Protein AF-A0AAU5NQS7-F1 (afdb_monomer)

Sequence (182 aa):
MEAVREQFPDFGDTLLVVPLDVTDPDSIQAAPDAAVERFGRIDVLVNNAGTGLLAAVEESDDAAVRSVFETNVFGPFAVQRALVEPGFFRTDFLDPASLNSAIDVIDDYGPTAGVIRLAVPGLDHAQPGDPVKAAHAIVEIVTSPEPPLRLQLGTDTLQAFDAKLDAFRKEMDAWQGDCKVS

Secondary structure (DSSP, 8-state):
-HHHHHH-GGGGGG-------TT-HHHHHHHHHHHHHHHS--------------S-GGG--HHHHHHHHIIIIIHHHHHHHHH-----BSSGGGSTTTSPPPSS--GGGTTTHHHHHHHGGGTTTT-SB-HHHHHHHHHHHHT-SS--S----SHHHHHHHHHHHHHHHHHHHHHTTTT---

Nearest PDB structures (foldseek):
  4bmn-assembly1_A  TM=8.664E-01  e=4.673E-03  Ralstonia sp. DSMZ 6428
  4bmn-assembly1_B  TM=8.760E-01  e=7.091E-03  Ralstonia sp. DSMZ 6428
  4bmn-assembly1_D  TM=8.807E-01  e=7.526E-03  Ralstonia sp. DSMZ 6428
  5t5q-assembly1_A  TM=8.762E-01  e=8.479E-03  Brucella abortus 2308
  5t5q-assembly1_B  TM=8.742E-01  e=1.014E-02  Brucella abortus 2308

Foldseek 3Di:
DVVVCVVVVVCVLVDDDDDADLLDLVSLLVVQVVCCVSPVHDQDDDLPWFDDDDDDPVGDDPVNVVVRCSTPPVSVVSSVVSRDDADDEQDCCLPCVNDPDDPDDDVVCCVPVVVCVVCSVVCHNVPQFYVVVVVVLVVCQVPDPDHDSDDHGGPVSVVVVVVVVVVVVVVCVVCVVVPPPD

Radius of gyration: 21.68 Å; Cα contacts (8 Å, |Δi|>4): 125; chains: 1; bounding box: 65×48×54 Å

Solvent-accessible surface area (backbone atoms only — not comparable to full-atom values): 11216 Å² total; per-residue (Å²): 108,67,73,58,50,68,74,46,65,90,41,61,96,82,57,85,87,73,74,68,47,56,75,38,71,71,35,45,53,53,39,58,51,54,43,30,74,73,64,72,54,82,74,76,87,78,82,73,69,67,63,86,82,93,63,56,79,93,70,52,52,71,67,61,56,47,53,33,43,38,35,55,49,51,10,50,54,51,48,46,56,74,72,54,85,78,55,64,48,44,49,72,61,56,36,74,93,64,40,80,72,77,89,75,82,66,74,91,40,42,93,52,66,40,50,54,65,69,45,44,79,75,36,47,77,60,31,87,20,55,53,69,60,51,53,49,54,52,53,50,40,76,70,38,95,77,55,73,80,70,83,82,57,42,72,66,44,45,51,55,49,50,54,50,52,52,52,50,50,53,52,50,62,72,43,49,71,78,68,56,88,121

Structure (mmCIF, N/CA/C/O backbone):
data_AF-A0AAU5NQS7-F1
#
_entry.id   AF-A0AAU5NQS7-F1
#
loop_
_atom_site.group_PDB
_atom_site.id
_atom_site.type_symbol
_atom_site.label_atom_id
_atom_site.label_alt_id
_atom_site.label_comp_id
_atom_site.label_asym_id
_atom_site.label_entity_id
_atom_site.label_seq_id
_atom_site.pdbx_PDB_ins_code
_atom_site.Cartn_x
_atom_site.Cartn_y
_atom_site.Cartn_z
_atom_site.occupancy
_atom_site.B_iso_or_equiv
_atom_site.auth_seq_id
_atom_site.auth_comp_id
_atom_site.auth_asym_id
_atom_site.auth_atom_id
_atom_site.pdbx_PDB_model_num
ATOM 1 N N . MET A 1 1 ? 0.390 -22.581 5.700 1.00 60.59 1 MET A N 1
ATOM 2 C CA . MET A 1 1 ? -0.688 -21.770 6.318 1.00 60.59 1 MET A CA 1
ATOM 3 C C . MET A 1 1 ? -1.357 -22.488 7.470 1.00 60.59 1 MET A C 1
ATOM 5 O O . MET A 1 1 ? -1.521 -21.874 8.513 1.00 60.59 1 MET A O 1
ATOM 9 N N . GLU A 1 2 ? -1.687 -23.770 7.316 1.00 66.12 2 GLU A N 1
ATOM 10 C CA . GLU A 1 2 ? -2.259 -24.604 8.385 1.00 66.12 2 GLU A CA 1
ATOM 11 C C . GLU A 1 2 ? -1.352 -24.660 9.628 1.00 66.12 2 GLU A C 1
ATOM 13 O O . GLU A 1 2 ? -1.793 -24.315 10.716 1.00 66.12 2 GLU A O 1
ATOM 18 N N . ALA A 1 3 ? -0.042 -24.855 9.432 1.00 68.19 3 ALA A N 1
ATOM 19 C CA . ALA A 1 3 ? 0.958 -24.826 10.507 1.00 68.19 3 ALA A CA 1
ATOM 20 C C . ALA A 1 3 ? 1.023 -23.509 11.312 1.00 68.19 3 ALA A C 1
ATOM 22 O O . ALA A 1 3 ? 1.425 -23.522 12.469 1.00 68.19 3 ALA A O 1
ATOM 23 N N . VAL A 1 4 ? 0.648 -22.363 10.724 1.00 69.00 4 VAL A N 1
ATOM 24 C CA . VAL A 1 4 ? 0.601 -21.084 11.460 1.00 69.00 4 VAL A CA 1
ATOM 25 C C . VAL A 1 4 ? -0.659 -21.030 12.319 1.00 69.00 4 VAL A C 1
ATOM 27 O O . VAL A 1 4 ? -0.583 -20.664 13.484 1.00 69.00 4 VAL A O 1
ATOM 30 N N . ARG A 1 5 ? -1.810 -21.453 11.783 1.00 70.81 5 ARG A N 1
ATOM 31 C CA . ARG A 1 5 ? -3.063 -21.517 12.554 1.00 70.81 5 ARG A CA 1
ATOM 32 C C . ARG A 1 5 ? -2.954 -22.494 13.726 1.00 70.81 5 ARG A C 1
ATOM 34 O O . ARG A 1 5 ? -3.418 -22.182 14.815 1.00 70.81 5 ARG A O 1
ATOM 41 N N . GLU A 1 6 ? -2.281 -23.626 13.527 1.00 76.00 6 GLU A N 1
ATOM 42 C CA . GLU A 1 6 ? -2.035 -24.624 14.577 1.00 76.00 6 GLU A CA 1
ATOM 43 C C . GLU A 1 6 ? -1.160 -24.105 15.726 1.00 76.00 6 GLU A C 1
ATOM 45 O O . GLU A 1 6 ? -1.316 -24.557 16.858 1.00 76.00 6 GLU A O 1
ATOM 50 N N . GLN A 1 7 ? -0.262 -23.146 15.470 1.00 71.62 7 GLN A N 1
ATOM 51 C CA . GLN A 1 7 ? 0.566 -22.531 16.517 1.00 71.62 7 GLN A CA 1
ATOM 52 C C . GLN A 1 7 ? -0.170 -21.457 17.328 1.00 71.62 7 GLN A C 1
ATOM 54 O O . GLN A 1 7 ? 0.275 -21.111 18.421 1.00 71.62 7 GLN A O 1
ATOM 59 N N . PHE A 1 8 ? -1.301 -20.957 16.825 1.00 72.19 8 PHE A N 1
ATOM 60 C CA . PHE A 1 8 ? -2.096 -19.902 17.455 1.00 72.19 8 PHE A CA 1
ATOM 61 C C . PHE A 1 8 ? -3.581 -20.299 17.579 1.00 72.19 8 PHE A C 1
ATOM 63 O O . PHE A 1 8 ? -4.454 -19.568 17.105 1.00 72.19 8 PHE A O 1
ATOM 70 N N . PRO A 1 9 ? -3.899 -21.443 18.218 1.00 73.69 9 PRO A N 1
ATOM 71 C CA . PRO A 1 9 ? -5.257 -21.991 18.239 1.00 73.69 9 PRO A CA 1
ATOM 72 C C . PRO A 1 9 ? -6.258 -21.092 18.981 1.00 73.69 9 PRO A C 1
ATOM 74 O O . PRO A 1 9 ? -7.436 -21.060 18.631 1.00 73.69 9 PRO A O 1
ATOM 77 N N . ASP A 1 10 ? -5.789 -20.312 19.958 1.00 82.06 10 ASP A N 1
ATOM 78 C CA . ASP A 1 10 ? -6.634 -19.460 20.805 1.00 82.06 10 ASP A CA 1
ATOM 79 C C . ASP A 1 10 ? -7.068 -18.150 20.122 1.00 82.06 10 ASP A C 1
ATOM 81 O O . ASP A 1 10 ? -7.900 -17.416 20.654 1.00 82.06 10 ASP A O 1
ATOM 85 N N . PHE A 1 11 ? -6.526 -17.846 18.937 1.00 70.75 11 PHE A N 1
ATOM 86 C CA . PHE A 1 11 ? -6.804 -16.602 18.215 1.00 70.75 11 PHE A CA 1
ATOM 87 C C . PHE A 1 11 ? -7.947 -16.718 17.198 1.00 70.75 11 PHE A C 1
ATOM 89 O O . PHE A 1 11 ? -8.260 -15.728 16.554 1.00 70.75 11 PHE A O 1
ATOM 96 N N . GLY A 1 12 ? -8.587 -17.889 17.064 1.00 79.75 12 GLY A N 1
ATOM 97 C CA . GLY A 1 12 ? -9.816 -18.132 16.289 1.00 79.75 12 GLY A CA 1
ATOM 98 C C . GLY A 1 12 ? -10.148 -17.097 15.202 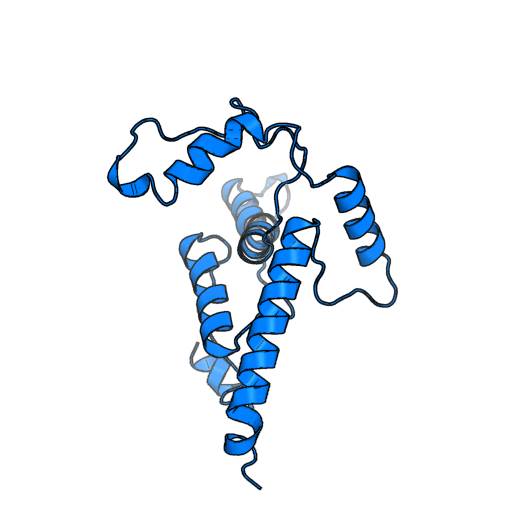1.00 79.75 12 GLY A C 1
ATOM 99 O O . GLY A 1 12 ? -9.490 -17.021 14.168 1.00 79.75 12 GLY A O 1
ATOM 100 N N . ASP A 1 13 ? -11.172 -16.287 15.469 1.00 83.75 13 ASP A N 1
ATOM 101 C CA . ASP A 1 13 ? -11.699 -15.258 14.568 1.00 83.75 13 ASP A CA 1
ATOM 102 C C . ASP A 1 13 ? -10.906 -13.936 14.549 1.00 83.75 13 ASP A C 1
ATOM 104 O O . ASP A 1 13 ? -11.212 -13.043 13.759 1.00 83.75 13 ASP A O 1
ATOM 108 N N . THR A 1 14 ? -9.895 -13.786 15.403 1.00 82.75 14 THR A N 1
ATOM 109 C CA . THR A 1 14 ? -8.998 -12.619 15.448 1.00 82.75 14 THR A CA 1
ATOM 110 C C . THR A 1 14 ? -7.697 -12.839 14.671 1.00 82.75 14 THR A C 1
ATOM 112 O O . THR A 1 14 ? -6.881 -11.923 14.580 1.00 82.75 14 THR A O 1
ATOM 115 N N . LEU A 1 15 ? -7.515 -14.017 14.057 1.00 83.69 15 LEU A N 1
ATOM 116 C CA . LEU A 1 15 ? -6.365 -14.364 13.224 1.00 83.69 15 LEU A CA 1
ATOM 117 C C . LEU A 1 15 ? -6.790 -14.739 11.800 1.00 83.69 15 LEU A C 1
ATOM 119 O O . LEU A 1 15 ? -7.472 -15.736 11.562 1.00 83.69 15 LEU A O 1
ATOM 123 N N . LEU A 1 16 ? -6.288 -13.981 10.827 1.00 89.75 16 LEU A N 1
ATOM 124 C CA . LEU A 1 16 ? -6.372 -14.314 9.410 1.00 89.75 16 LEU A CA 1
ATOM 125 C C . LEU A 1 16 ? -4.972 -14.646 8.898 1.00 89.75 16 LEU A C 1
ATOM 127 O O . LEU A 1 16 ? -4.046 -13.853 9.036 1.00 89.75 16 LEU A O 1
ATOM 131 N N . VAL A 1 17 ? -4.831 -15.818 8.281 1.00 90.38 17 VAL A N 1
ATOM 132 C CA . VAL A 1 17 ? -3.597 -16.233 7.604 1.00 90.38 17 VAL A CA 1
ATOM 133 C C . VAL A 1 17 ? -3.880 -16.290 6.111 1.00 90.38 17 VAL A C 1
ATOM 135 O O . VAL A 1 17 ? -4.731 -17.081 5.693 1.00 90.38 17 VAL A O 1
ATOM 138 N N . VAL A 1 18 ? -3.162 -15.471 5.343 1.00 91.69 18 VAL A N 1
ATOM 139 C CA . VAL A 1 18 ? -3.258 -15.342 3.881 1.00 91.69 18 VAL A CA 1
ATOM 140 C C . VAL A 1 18 ? -1.869 -15.441 3.241 1.00 91.69 18 VAL A C 1
ATOM 142 O O . VAL A 1 18 ? -0.874 -15.150 3.911 1.00 91.69 18 VAL A O 1
ATOM 145 N N . PRO A 1 19 ? -1.767 -15.880 1.974 1.00 91.56 19 PRO A N 1
ATOM 146 C CA . PRO A 1 19 ? -0.519 -15.788 1.224 1.00 91.56 19 PRO A CA 1
ATOM 147 C C . PRO A 1 19 ? -0.200 -14.329 0.933 1.00 91.56 19 PRO A C 1
ATOM 149 O O . PRO A 1 19 ? -1.083 -13.571 0.542 1.00 91.56 19 PRO A O 1
ATOM 152 N N . LEU A 1 20 ? 1.068 -13.966 1.092 1.00 90.94 20 LEU A N 1
ATOM 153 C CA . LEU A 1 20 ? 1.594 -12.689 0.642 1.00 90.94 20 LEU A CA 1
ATOM 154 C C . LEU A 1 20 ? 3.036 -12.887 0.173 1.00 90.94 20 LEU A C 1
ATOM 156 O O . LEU A 1 20 ? 3.934 -13.066 0.996 1.00 90.94 20 LEU A O 1
ATOM 160 N N . ASP A 1 21 ? 3.239 -12.860 -1.140 1.00 94.12 21 ASP A N 1
ATOM 161 C CA . ASP A 1 21 ? 4.548 -12.652 -1.750 1.00 94.12 21 ASP A CA 1
ATOM 162 C C . ASP A 1 21 ? 4.707 -11.157 -2.044 1.00 94.12 21 ASP A C 1
ATOM 164 O O . ASP A 1 21 ? 3.987 -10.584 -2.856 1.00 94.12 21 ASP A O 1
ATOM 168 N N . VAL A 1 22 ? 5.649 -10.510 -1.358 1.00 89.69 22 VAL A N 1
ATOM 169 C CA . VAL A 1 22 ? 5.893 -9.064 -1.492 1.00 89.69 22 VAL A CA 1
ATOM 170 C C . VAL A 1 22 ? 6.583 -8.685 -2.806 1.00 89.69 22 VAL A C 1
ATOM 172 O O . VAL A 1 22 ? 6.816 -7.504 -3.040 1.00 89.69 22 VAL A O 1
ATOM 175 N N . THR A 1 23 ? 6.915 -9.659 -3.654 1.00 90.81 23 THR A N 1
ATOM 176 C CA . THR A 1 23 ? 7.467 -9.447 -4.999 1.00 90.81 23 THR A CA 1
ATOM 177 C C . THR A 1 23 ? 6.429 -9.647 -6.108 1.00 90.81 23 THR A C 1
ATOM 179 O O . THR A 1 23 ? 6.698 -9.309 -7.260 1.00 90.81 23 THR A O 1
ATOM 182 N N . ASP A 1 24 ? 5.228 -10.131 -5.768 1.00 91.81 24 ASP A N 1
ATOM 183 C CA . ASP A 1 24 ? 4.131 -10.380 -6.704 1.00 91.81 24 ASP A CA 1
ATOM 184 C C . ASP A 1 24 ? 2.999 -9.346 -6.526 1.00 91.81 24 ASP A C 1
ATOM 186 O O . ASP A 1 24 ? 2.307 -9.357 -5.503 1.00 91.81 24 ASP A O 1
ATOM 190 N N . PRO A 1 25 ? 2.760 -8.458 -7.511 1.00 81.06 25 PRO A N 1
ATOM 191 C CA . PRO A 1 25 ? 1.706 -7.447 -7.442 1.00 81.06 25 PRO A CA 1
ATOM 192 C C . PRO A 1 25 ? 0.306 -8.002 -7.161 1.00 81.06 25 PRO A C 1
ATOM 194 O O . PRO A 1 25 ? -0.439 -7.379 -6.402 1.00 81.06 25 PRO A O 1
ATOM 197 N N . ASP A 1 26 ? -0.045 -9.161 -7.723 1.00 85.88 26 ASP A N 1
ATOM 198 C CA . ASP A 1 26 ? -1.375 -9.752 -7.536 1.00 85.88 26 ASP A CA 1
ATOM 199 C C . ASP A 1 26 ? -1.530 -10.255 -6.094 1.00 85.88 26 ASP A C 1
ATOM 201 O O . ASP A 1 26 ? -2.558 -10.038 -5.442 1.00 85.88 26 ASP A O 1
ATOM 205 N N . SER A 1 27 ? -0.464 -10.844 -5.543 1.00 88.00 27 SER A N 1
ATOM 206 C CA . SER A 1 27 ? -0.423 -11.250 -4.139 1.00 88.00 27 SER A CA 1
ATOM 207 C C . SER A 1 27 ? -0.483 -10.060 -3.175 1.00 88.00 27 SER A C 1
ATOM 209 O O . SER A 1 27 ? -1.077 -10.186 -2.101 1.00 88.00 27 SER A O 1
ATOM 211 N N . ILE A 1 28 ? 0.116 -8.921 -3.538 1.00 84.19 28 ILE A N 1
ATOM 212 C CA . ILE A 1 28 ? 0.145 -7.701 -2.717 1.00 84.19 28 ILE A CA 1
ATOM 213 C C . ILE A 1 28 ? -1.236 -7.060 -2.594 1.00 84.19 28 ILE A C 1
ATOM 215 O O . ILE A 1 28 ? -1.516 -6.476 -1.552 1.00 84.19 28 ILE A O 1
ATOM 219 N N . GLN A 1 29 ? -2.095 -7.172 -3.609 1.00 79.31 29 GLN A N 1
ATOM 220 C CA . GLN A 1 29 ? -3.467 -6.649 -3.548 1.00 79.31 29 GLN A CA 1
ATOM 221 C C . GLN A 1 29 ? -4.403 -7.577 -2.765 1.00 79.31 29 GLN A C 1
ATOM 223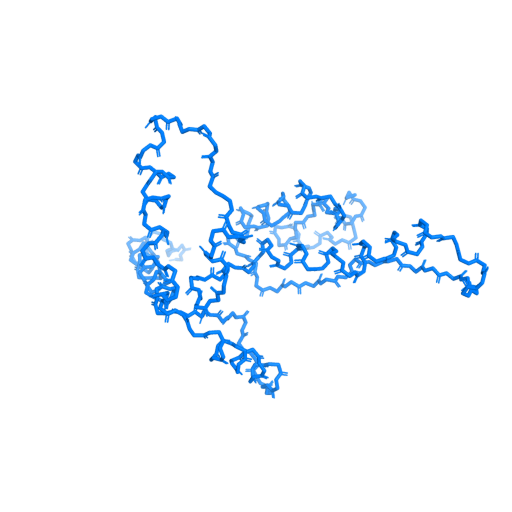 O O . GLN A 1 29 ? -5.175 -7.129 -1.921 1.00 79.31 29 GLN A O 1
ATOM 228 N N . ALA A 1 30 ? -4.280 -8.890 -2.972 1.00 87.12 30 ALA A N 1
ATOM 229 C CA . ALA A 1 30 ? -5.196 -9.859 -2.377 1.00 87.12 30 ALA A CA 1
ATOM 230 C C . ALA A 1 30 ? -5.143 -9.910 -0.834 1.00 87.12 30 ALA A C 1
ATOM 232 O O . ALA A 1 30 ? -6.159 -10.168 -0.184 1.00 87.12 30 ALA A O 1
ATOM 233 N N . ALA A 1 31 ? -3.971 -9.694 -0.225 1.00 86.88 31 ALA A N 1
ATOM 234 C CA . ALA A 1 31 ? -3.815 -9.803 1.228 1.00 86.88 31 ALA A CA 1
ATOM 235 C C . ALA A 1 31 ? -4.477 -8.644 2.012 1.00 86.88 31 ALA A C 1
ATOM 237 O O . ALA A 1 31 ? -5.205 -8.931 2.970 1.00 86.88 31 ALA A O 1
ATOM 238 N N . PRO A 1 32 ? -4.286 -7.363 1.634 1.00 83.25 32 PRO A N 1
ATOM 239 C CA . PRO A 1 32 ? -5.056 -6.246 2.167 1.00 83.25 32 PRO A CA 1
ATOM 240 C C . PRO A 1 32 ? -6.565 -6.418 2.028 1.00 83.25 32 PRO A C 1
ATOM 242 O O . PRO A 1 32 ? -7.273 -6.251 3.020 1.00 83.25 32 PRO A O 1
ATOM 245 N N . ASP A 1 33 ? -7.043 -6.807 0.844 1.00 85.25 33 ASP A N 1
ATOM 246 C CA . ASP A 1 33 ? -8.471 -6.989 0.577 1.00 85.25 33 ASP A CA 1
ATOM 247 C C . ASP A 1 33 ? -9.085 -8.019 1.523 1.00 85.25 33 ASP A C 1
ATOM 249 O O . ASP A 1 33 ? -10.081 -7.739 2.189 1.00 85.25 33 ASP A O 1
ATOM 253 N N . ALA A 1 34 ? -8.439 -9.177 1.677 1.00 89.31 34 ALA A N 1
ATOM 254 C CA . ALA A 1 34 ? -8.899 -10.218 2.591 1.00 89.31 34 ALA A CA 1
ATOM 255 C C . ALA A 1 34 ? -8.896 -9.756 4.061 1.00 89.31 34 ALA A C 1
ATOM 257 O O . ALA A 1 34 ? -9.796 -10.097 4.833 1.00 89.31 34 ALA A O 1
ATOM 258 N N . ALA A 1 35 ? -7.895 -8.972 4.473 1.00 86.31 35 ALA A N 1
ATOM 259 C CA . ALA A 1 35 ? -7.834 -8.424 5.825 1.00 86.31 35 ALA A CA 1
ATOM 260 C C . ALA A 1 35 ? -8.924 -7.366 6.066 1.00 86.31 35 ALA A C 1
ATOM 262 O O . ALA A 1 35 ? -9.540 -7.361 7.133 1.00 86.31 35 ALA A O 1
ATOM 263 N N . VAL A 1 36 ? -9.208 -6.508 5.084 1.00 86.06 36 VAL A N 1
ATOM 264 C CA . VAL A 1 36 ? -10.293 -5.520 5.150 1.00 86.06 36 VAL A CA 1
ATOM 265 C C . VAL A 1 36 ? -11.657 -6.204 5.120 1.00 86.06 36 VAL A C 1
ATOM 267 O O . VAL A 1 36 ? -12.514 -5.854 5.924 1.00 86.06 36 VAL A O 1
ATOM 270 N N . GLU A 1 37 ? -11.862 -7.217 4.282 1.00 88.31 37 GLU A N 1
ATOM 271 C CA . GLU A 1 37 ? -13.098 -8.005 4.264 1.00 88.31 37 GLU A CA 1
ATOM 272 C C . GLU A 1 37 ? -13.352 -8.663 5.628 1.00 88.31 37 GLU A C 1
ATOM 274 O O . GLU A 1 37 ? -14.472 -8.646 6.142 1.00 88.31 37 GLU A O 1
ATOM 279 N N . ARG A 1 38 ? -12.301 -9.199 6.262 1.00 88.19 38 ARG A N 1
ATOM 280 C CA . ARG A 1 38 ? -12.430 -9.939 7.523 1.00 88.19 38 ARG A CA 1
ATOM 281 C C . ARG A 1 38 ? -12.526 -9.061 8.768 1.00 88.19 38 ARG A C 1
ATOM 283 O O . ARG A 1 38 ? -13.228 -9.434 9.712 1.00 88.19 38 ARG A O 1
ATOM 290 N N . PHE A 1 39 ? -11.772 -7.967 8.814 1.00 83.19 39 PHE A N 1
ATOM 291 C CA . PHE A 1 39 ? -11.597 -7.130 10.009 1.00 83.19 39 PHE A CA 1
ATOM 292 C C . PHE A 1 39 ? -12.118 -5.700 9.834 1.00 83.19 39 PHE A C 1
ATOM 294 O O . PHE A 1 39 ? -12.083 -4.906 10.772 1.00 83.19 39 PHE A O 1
ATOM 301 N N . GLY A 1 40 ? -12.593 -5.347 8.640 1.00 82.12 40 GLY A N 1
ATOM 302 C CA . GLY A 1 40 ? -13.113 -4.029 8.279 1.00 82.12 40 GLY A CA 1
ATOM 303 C C . GLY A 1 40 ? -12.040 -2.976 7.991 1.00 82.12 40 GLY A C 1
ATOM 304 O O . GLY A 1 40 ? -12.322 -2.000 7.300 1.00 82.12 40 GLY A O 1
ATOM 305 N N . ARG A 1 41 ? -10.819 -3.132 8.522 1.00 76.62 41 ARG A N 1
ATOM 306 C CA . ARG A 1 41 ? -9.697 -2.192 8.345 1.00 76.62 41 ARG A CA 1
ATOM 307 C C . ARG A 1 41 ? -8.355 -2.810 8.737 1.00 76.62 41 ARG A C 1
ATOM 309 O O . ARG A 1 41 ? -8.306 -3.748 9.524 1.00 76.62 41 ARG A O 1
ATOM 316 N N . ILE A 1 42 ? -7.267 -2.200 8.264 1.00 76.75 42 ILE A N 1
ATOM 317 C CA . ILE A 1 42 ? -5.889 -2.504 8.682 1.00 76.75 42 ILE A CA 1
ATOM 318 C C . ILE A 1 42 ? -5.342 -1.311 9.455 1.00 76.75 42 ILE A C 1
ATOM 320 O O . ILE A 1 42 ? -5.236 -0.215 8.905 1.00 76.75 42 ILE A O 1
ATOM 324 N N . ASP A 1 43 ? -5.053 -1.506 10.739 1.00 71.56 43 ASP A N 1
ATOM 325 C CA . ASP A 1 43 ? -4.568 -0.459 11.645 1.00 71.56 43 ASP A CA 1
ATOM 326 C C . ASP A 1 43 ? -3.051 -0.312 11.651 1.00 71.56 43 ASP A C 1
ATOM 328 O O . ASP A 1 43 ? -2.544 0.803 11.696 1.00 71.56 43 ASP A O 1
ATOM 332 N N . VAL A 1 44 ? -2.333 -1.429 11.589 1.00 71.50 44 VAL A N 1
ATOM 333 C CA . VAL A 1 44 ? -0.873 -1.463 11.645 1.00 71.50 44 VAL A CA 1
ATOM 334 C C . VAL A 1 44 ? -0.372 -2.355 10.521 1.00 71.50 44 VAL A C 1
ATOM 336 O O . VAL A 1 44 ? -0.814 -3.495 10.387 1.00 71.50 44 VAL A O 1
ATOM 339 N N . LEU A 1 45 ? 0.576 -1.838 9.741 1.00 80.38 45 LEU A N 1
ATOM 340 C CA . LEU A 1 45 ? 1.352 -2.614 8.782 1.00 80.38 45 LEU A CA 1
ATOM 341 C C . LEU A 1 45 ? 2.729 -2.915 9.376 1.00 80.38 45 LEU A C 1
ATOM 343 O O . LEU A 1 45 ? 3.453 -2.000 9.766 1.00 80.38 45 LEU A O 1
ATOM 347 N N . VAL A 1 46 ? 3.115 -4.189 9.378 1.00 78.19 46 VAL A N 1
ATOM 348 C CA . VAL A 1 46 ? 4.471 -4.620 9.729 1.00 78.19 46 VAL A CA 1
ATOM 349 C C . VAL A 1 46 ? 5.125 -5.228 8.493 1.00 78.19 46 VAL A C 1
ATOM 351 O O . VAL A 1 46 ? 4.838 -6.364 8.120 1.00 78.19 46 VAL A O 1
ATOM 354 N N . ASN A 1 47 ? 6.034 -4.480 7.867 1.00 82.94 47 ASN A N 1
ATOM 355 C CA . ASN A 1 47 ? 6.858 -4.977 6.764 1.00 82.94 47 ASN A CA 1
ATOM 356 C C . ASN A 1 47 ? 7.970 -5.879 7.318 1.00 82.94 47 ASN A C 1
ATOM 358 O O . ASN A 1 47 ? 9.094 -5.436 7.537 1.00 82.94 47 ASN A O 1
ATOM 362 N N . ASN A 1 48 ? 7.624 -7.134 7.601 1.00 82.44 48 ASN A N 1
ATOM 363 C CA . ASN A 1 48 ? 8.544 -8.120 8.174 1.00 82.44 48 ASN A CA 1
ATOM 364 C C . ASN A 1 48 ? 9.209 -9.028 7.122 1.00 82.44 48 ASN A C 1
ATOM 366 O O . ASN A 1 48 ? 10.193 -9.695 7.430 1.00 82.44 48 ASN A O 1
ATOM 370 N N . ALA A 1 49 ? 8.667 -9.105 5.903 1.00 80.94 49 ALA A N 1
ATOM 371 C CA . ALA A 1 49 ? 9.239 -9.941 4.851 1.00 80.94 49 ALA A CA 1
ATOM 372 C C . ALA A 1 49 ? 10.658 -9.470 4.501 1.00 80.94 49 ALA A C 1
ATOM 374 O O . ALA A 1 49 ? 10.894 -8.279 4.303 1.00 80.94 49 ALA A O 1
ATOM 375 N N . GLY A 1 50 ? 11.595 -10.412 4.427 1.00 81.94 50 GLY A N 1
ATOM 376 C CA . GLY A 1 50 ? 12.976 -10.105 4.100 1.00 81.94 50 GLY A CA 1
ATOM 377 C C . GLY A 1 50 ? 13.804 -11.348 3.810 1.00 81.94 50 GLY A C 1
ATOM 378 O O . GLY A 1 50 ? 13.550 -12.430 4.338 1.00 81.94 50 GLY A O 1
ATOM 379 N N . THR A 1 51 ? 14.815 -11.176 2.969 1.00 82.31 51 THR A N 1
ATOM 380 C CA . THR A 1 51 ? 15.820 -12.185 2.630 1.00 82.31 51 THR A CA 1
ATOM 381 C C . THR A 1 51 ? 17.218 -11.614 2.835 1.00 82.31 51 THR A C 1
ATOM 383 O O . THR A 1 51 ? 17.439 -10.408 2.744 1.00 82.31 51 THR A O 1
ATOM 386 N N . GLY A 1 52 ? 18.181 -12.472 3.158 1.00 71.56 52 GLY A N 1
ATOM 387 C CA . GLY A 1 52 ? 19.584 -12.083 3.265 1.00 71.56 52 GLY A CA 1
ATOM 388 C C . GLY A 1 52 ? 20.390 -12.656 2.109 1.00 71.56 52 GLY A C 1
ATOM 389 O O . GLY A 1 52 ? 20.155 -13.790 1.697 1.00 71.56 52 GLY A O 1
ATOM 390 N N . LEU A 1 53 ? 21.381 -11.900 1.645 1.00 73.94 53 LEU A N 1
ATOM 391 C CA . LEU A 1 53 ? 22.474 -12.422 0.832 1.00 73.94 53 LEU A CA 1
ATOM 392 C C . LEU A 1 53 ? 23.747 -12.386 1.676 1.00 73.94 53 LEU A C 1
ATOM 394 O O . LEU A 1 53 ? 24.149 -11.327 2.153 1.00 73.94 53 LEU A O 1
ATOM 398 N N . LEU A 1 54 ? 24.365 -13.550 1.870 1.00 73.62 54 LEU A N 1
ATOM 399 C CA . LEU A 1 54 ? 25.649 -13.678 2.551 1.00 73.62 54 LEU A CA 1
ATOM 400 C C . LEU A 1 54 ? 26.717 -14.045 1.519 1.00 73.62 54 LEU A C 1
ATOM 402 O O . LEU A 1 54 ? 26.935 -15.220 1.238 1.00 73.62 54 LEU A O 1
ATOM 406 N N . ALA A 1 55 ? 27.352 -13.028 0.950 1.00 70.94 55 ALA 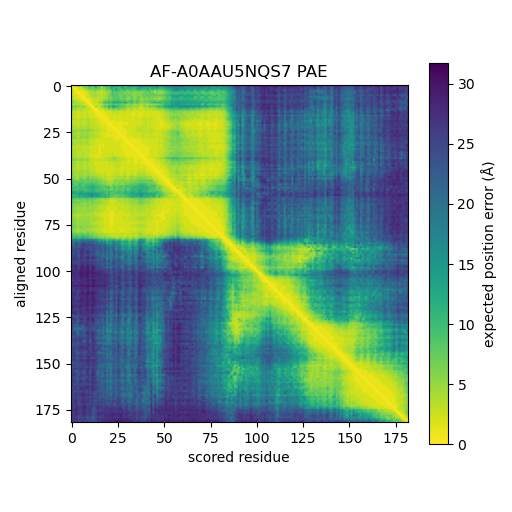A N 1
ATOM 407 C CA . ALA A 1 55 ? 28.446 -13.157 -0.005 1.00 70.94 55 ALA A CA 1
ATOM 408 C C . ALA A 1 55 ? 29.367 -11.934 0.109 1.00 70.94 55 ALA A C 1
ATOM 410 O O . ALA A 1 55 ? 28.933 -10.872 0.568 1.00 70.94 55 ALA A O 1
ATOM 411 N N . ALA A 1 56 ? 30.631 -12.065 -0.301 1.00 69.75 56 ALA A N 1
ATOM 412 C CA . ALA A 1 56 ? 31.451 -10.884 -0.552 1.00 69.75 56 ALA A CA 1
ATOM 413 C C . ALA A 1 56 ? 30.877 -10.098 -1.745 1.00 69.75 56 ALA A C 1
ATOM 415 O O . ALA A 1 56 ? 30.191 -10.660 -2.603 1.00 69.75 56 ALA A O 1
ATOM 416 N N . VAL A 1 57 ? 31.154 -8.794 -1.816 1.00 62.94 57 VAL A N 1
ATOM 417 C CA . VAL A 1 57 ? 30.635 -7.936 -2.897 1.00 62.94 57 VAL A CA 1
ATOM 418 C C . VAL A 1 57 ? 31.111 -8.439 -4.262 1.00 62.94 57 VAL A C 1
ATOM 420 O O . VAL A 1 57 ? 30.331 -8.488 -5.205 1.00 62.94 57 VAL A O 1
ATOM 423 N N . GLU A 1 58 ? 32.363 -8.880 -4.351 1.00 73.94 58 GLU A N 1
ATOM 424 C CA . GLU A 1 58 ? 32.994 -9.401 -5.566 1.00 73.94 58 GLU A CA 1
ATOM 425 C C . GLU A 1 58 ? 32.509 -10.806 -5.959 1.00 73.94 58 GLU A C 1
ATOM 427 O O . GLU A 1 58 ? 32.746 -11.251 -7.080 1.00 73.94 58 GLU A O 1
ATOM 432 N N . GLU A 1 59 ? 31.845 -11.506 -5.039 1.00 64.94 59 GLU A N 1
ATOM 433 C CA . GLU A 1 59 ? 31.346 -12.878 -5.205 1.00 64.94 59 GLU A CA 1
ATOM 434 C C . GLU A 1 59 ? 29.822 -12.923 -5.380 1.00 64.94 59 GLU A C 1
ATOM 436 O O . GLU A 1 59 ? 29.239 -13.992 -5.570 1.00 64.94 59 GLU A O 1
ATOM 441 N N . SER A 1 60 ? 29.166 -11.766 -5.284 1.00 74.62 60 SER A N 1
ATOM 442 C CA . SER A 1 60 ? 27.719 -11.653 -5.367 1.00 74.62 60 SER A CA 1
ATOM 443 C C . SER A 1 60 ? 27.263 -11.692 -6.821 1.00 74.62 60 SER A C 1
ATOM 445 O O . SER A 1 60 ? 27.714 -10.905 -7.648 1.00 74.62 60 SER A O 1
ATOM 447 N N . ASP A 1 61 ? 26.332 -12.593 -7.121 1.00 85.62 61 ASP A N 1
ATOM 448 C CA . ASP A 1 61 ? 25.638 -12.603 -8.403 1.00 85.62 61 ASP A CA 1
ATOM 449 C C . ASP A 1 61 ? 24.600 -11.469 -8.462 1.00 85.62 61 ASP A C 1
ATOM 451 O O . ASP A 1 61 ? 23.829 -11.265 -7.518 1.00 85.62 61 ASP A O 1
ATOM 455 N N . ASP A 1 62 ? 24.553 -10.744 -9.580 1.00 86.50 62 ASP A N 1
ATOM 456 C CA . ASP A 1 62 ? 23.643 -9.609 -9.774 1.00 86.50 62 ASP A CA 1
ATOM 457 C C . ASP A 1 62 ? 22.172 -9.992 -9.565 1.00 86.50 62 ASP A C 1
ATOM 459 O O . ASP A 1 62 ? 21.396 -9.192 -9.034 1.00 86.50 62 ASP A O 1
ATOM 463 N N . ALA A 1 63 ? 21.760 -11.200 -9.968 1.00 87.12 63 ALA A N 1
ATOM 464 C CA . ALA A 1 63 ? 20.382 -11.642 -9.788 1.00 87.12 63 ALA A CA 1
ATOM 465 C C . ALA A 1 63 ? 20.081 -11.911 -8.309 1.00 87.12 63 ALA A C 1
ATOM 467 O O . ALA A 1 63 ? 19.008 -11.544 -7.828 1.00 87.12 63 ALA A O 1
ATOM 468 N N . ALA A 1 64 ? 21.038 -12.470 -7.566 1.00 76.50 64 ALA A N 1
ATOM 469 C CA . ALA A 1 64 ? 20.908 -12.665 -6.124 1.00 76.50 64 ALA A CA 1
ATOM 470 C C . ALA A 1 64 ? 20.811 -11.326 -5.372 1.00 76.50 64 ALA A C 1
ATOM 472 O O . ALA A 1 64 ? 19.946 -11.164 -4.510 1.00 76.50 64 ALA A O 1
ATOM 473 N N . VAL A 1 65 ? 21.638 -10.339 -5.736 1.00 82.06 65 VAL A N 1
ATOM 474 C CA . VAL A 1 65 ? 21.562 -8.983 -5.166 1.00 82.06 65 VAL A CA 1
ATOM 475 C C . VAL A 1 65 ? 20.206 -8.351 -5.470 1.00 82.06 65 VAL A C 1
ATOM 477 O O . VAL A 1 65 ? 19.544 -7.846 -4.563 1.00 82.06 65 VAL A O 1
ATOM 480 N N . ARG A 1 66 ? 19.749 -8.411 -6.727 1.00 89.81 66 ARG A N 1
ATOM 481 C CA . ARG A 1 66 ? 18.441 -7.869 -7.125 1.00 89.81 66 ARG A CA 1
ATOM 482 C C . ARG A 1 66 ? 17.300 -8.523 -6.362 1.00 89.81 66 ARG A C 1
ATOM 484 O O . ARG A 1 66 ? 16.455 -7.804 -5.848 1.00 89.81 66 ARG A O 1
ATOM 491 N N . SER A 1 67 ? 17.313 -9.844 -6.203 1.00 86.31 67 SER A N 1
ATOM 492 C CA . SER A 1 67 ? 16.281 -10.571 -5.454 1.00 86.31 67 SER A CA 1
ATOM 493 C C . SER A 1 67 ? 16.135 -10.080 -4.008 1.00 86.31 67 SER A C 1
ATOM 495 O O . SER A 1 67 ? 15.016 -10.001 -3.494 1.00 86.31 67 SER A O 1
ATOM 497 N N . VAL A 1 68 ? 17.245 -9.718 -3.353 1.00 85.00 68 VAL A N 1
ATOM 498 C CA . VAL A 1 68 ? 17.212 -9.118 -2.010 1.00 85.00 68 VAL A CA 1
ATOM 499 C C . VAL A 1 68 ? 16.572 -7.733 -2.040 1.00 85.00 68 VAL A C 1
ATOM 501 O O . VAL A 1 68 ? 15.778 -7.417 -1.159 1.00 85.00 68 VAL A O 1
ATOM 504 N N . PHE A 1 69 ? 16.867 -6.910 -3.048 1.00 88.62 69 PHE A N 1
ATOM 505 C CA . PHE A 1 69 ? 16.239 -5.592 -3.199 1.00 88.62 69 PHE A CA 1
ATOM 506 C C . PHE A 1 69 ? 14.745 -5.685 -3.525 1.00 88.62 69 PHE A C 1
ATOM 508 O O . PHE A 1 69 ? 13.964 -4.928 -2.948 1.00 88.62 69 PHE A O 1
ATOM 515 N N . GLU A 1 70 ? 14.333 -6.630 -4.374 1.00 91.44 70 GLU A N 1
ATOM 516 C CA . GLU A 1 70 ? 12.915 -6.894 -4.646 1.00 91.44 70 GLU A CA 1
ATOM 517 C C . GLU A 1 70 ? 12.157 -7.187 -3.349 1.00 91.44 70 GLU A C 1
ATOM 519 O O . GLU A 1 70 ? 11.138 -6.560 -3.071 1.00 91.44 70 GLU A O 1
ATOM 524 N N . THR A 1 71 ? 12.703 -8.052 -2.489 1.00 84.94 71 THR A N 1
ATOM 525 C CA . THR A 1 71 ? 12.021 -8.433 -1.244 1.00 84.94 71 THR A CA 1
ATOM 526 C C . THR A 1 71 ? 12.129 -7.370 -0.150 1.00 84.94 71 THR A C 1
ATOM 528 O O . THR A 1 71 ? 11.141 -7.066 0.509 1.00 84.94 71 THR A O 1
ATOM 531 N N . ASN A 1 72 ? 13.319 -6.812 0.081 1.00 82.50 72 ASN A N 1
ATOM 532 C CA . ASN A 1 72 ? 13.599 -6.001 1.273 1.00 82.50 72 ASN A CA 1
ATOM 533 C C . ASN A 1 72 ? 13.375 -4.504 1.053 1.00 82.50 72 ASN A C 1
ATOM 535 O O . ASN A 1 72 ? 13.300 -3.755 2.026 1.00 82.50 72 ASN A O 1
ATOM 539 N N . VAL A 1 73 ? 13.340 -4.052 -0.203 1.00 81.31 73 VAL A N 1
ATOM 540 C CA . VAL A 1 73 ? 13.215 -2.633 -0.551 1.00 81.31 73 VAL A CA 1
ATOM 541 C C . VAL A 1 73 ? 11.923 -2.407 -1.317 1.00 81.31 73 VAL A C 1
ATOM 543 O O . VAL A 1 73 ? 11.026 -1.737 -0.808 1.00 81.31 73 VAL A O 1
ATOM 546 N N . PHE A 1 74 ? 11.791 -2.980 -2.513 1.00 87.12 74 PHE A N 1
ATOM 547 C CA . PHE A 1 74 ? 10.653 -2.689 -3.385 1.00 87.12 74 PHE A CA 1
ATOM 548 C C . PHE A 1 74 ? 9.342 -3.282 -2.865 1.00 87.12 74 PHE A C 1
ATOM 550 O O . PHE A 1 74 ? 8.319 -2.598 -2.919 1.00 87.12 74 PHE A O 1
ATOM 557 N N . GLY A 1 75 ? 9.379 -4.478 -2.278 1.00 86.19 75 GLY A N 1
ATOM 558 C CA . GLY A 1 75 ? 8.215 -5.119 -1.671 1.00 86.19 75 GLY A CA 1
ATOM 559 C C . GLY A 1 75 ? 7.540 -4.270 -0.587 1.00 86.19 75 GLY A C 1
ATOM 560 O O . GLY A 1 75 ? 6.363 -3.941 -0.735 1.00 86.19 75 GLY A O 1
ATOM 561 N N . PRO A 1 76 ? 8.256 -3.813 0.459 1.00 83.19 76 PRO A N 1
ATOM 562 C CA . PRO A 1 76 ? 7.716 -2.898 1.464 1.00 83.19 76 PRO A CA 1
ATOM 563 C C . PRO A 1 76 ? 7.063 -1.640 0.881 1.00 83.19 76 PRO A C 1
ATOM 565 O O . PRO A 1 76 ? 5.985 -1.252 1.332 1.00 83.19 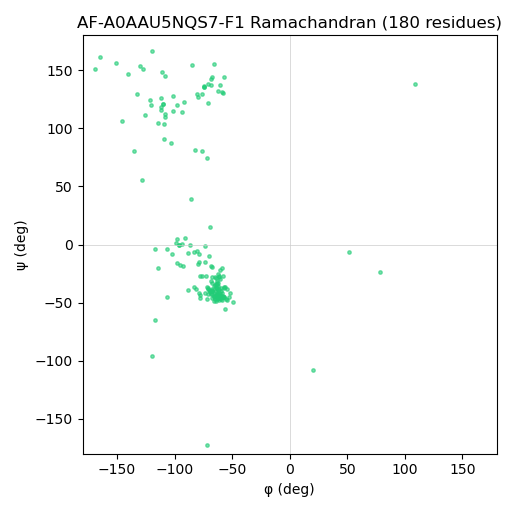76 PRO A O 1
ATOM 568 N N . PHE A 1 77 ? 7.671 -1.022 -0.139 1.00 80.38 77 PHE A N 1
ATOM 569 C CA . PHE A 1 77 ? 7.081 0.135 -0.822 1.00 80.38 77 PHE A CA 1
ATOM 570 C C . PHE A 1 77 ? 5.823 -0.231 -1.612 1.00 80.38 77 PHE A C 1
ATOM 572 O O . PHE A 1 77 ? 4.870 0.545 -1.651 1.00 80.38 77 PHE A O 1
ATOM 579 N N . ALA A 1 78 ? 5.802 -1.388 -2.271 1.00 79.44 78 ALA A N 1
ATOM 580 C CA . ALA A 1 78 ? 4.635 -1.861 -3.003 1.00 79.44 78 ALA A CA 1
ATOM 581 C C . ALA A 1 78 ? 3.458 -2.147 -2.058 1.00 79.44 78 ALA A C 1
ATOM 583 O O . ALA A 1 78 ? 2.358 -1.660 -2.309 1.00 79.44 78 ALA A O 1
ATOM 584 N N . VAL A 1 79 ? 3.709 -2.815 -0.929 1.00 81.38 79 VAL A N 1
ATOM 585 C CA . VAL A 1 79 ? 2.697 -3.072 0.109 1.00 81.38 79 VAL A CA 1
ATOM 586 C C . VAL A 1 79 ? 2.196 -1.766 0.732 1.00 81.38 79 VAL A C 1
ATOM 588 O O . VAL A 1 79 ? 0.996 -1.587 0.907 1.00 81.38 79 VAL A O 1
ATOM 591 N N . GLN A 1 80 ? 3.082 -0.805 1.011 1.00 81.06 80 GLN A N 1
ATOM 592 C CA . GLN A 1 80 ? 2.674 0.511 1.515 1.00 81.06 80 GLN A CA 1
ATOM 593 C C . GLN A 1 80 ? 1.820 1.287 0.512 1.00 81.06 80 GLN A C 1
ATOM 595 O O . GLN A 1 80 ? 0.816 1.861 0.911 1.00 81.06 80 GLN A O 1
ATOM 600 N N . ARG A 1 81 ? 2.172 1.297 -0.779 1.00 70.62 81 ARG A N 1
ATOM 601 C CA . ARG A 1 81 ? 1.361 1.960 -1.818 1.00 70.62 81 ARG A CA 1
ATOM 602 C C . ARG A 1 81 ? -0.017 1.331 -1.981 1.00 70.62 81 ARG A C 1
ATOM 604 O O . ARG A 1 81 ? -0.960 2.050 -2.270 1.00 70.62 81 ARG A O 1
ATOM 611 N N . ALA A 1 82 ? -0.133 0.020 -1.786 1.00 70.25 82 ALA A N 1
ATOM 612 C CA . ALA A 1 82 ? -1.426 -0.658 -1.784 1.00 70.25 82 ALA A CA 1
ATOM 613 C C . ALA A 1 82 ? -2.304 -0.270 -0.577 1.00 70.25 82 ALA A C 1
ATOM 615 O O . ALA A 1 82 ? -3.506 -0.488 -0.603 1.00 70.25 82 ALA A O 1
ATOM 616 N N . LEU A 1 83 ? -1.716 0.298 0.482 1.00 67.94 83 LEU A N 1
ATOM 617 C CA . LEU A 1 83 ? -2.398 0.596 1.747 1.00 67.94 83 LEU A CA 1
ATOM 618 C C . LEU A 1 83 ? -2.521 2.096 2.056 1.00 67.94 83 LEU A C 1
ATOM 620 O O . LEU A 1 83 ? -3.337 2.488 2.889 1.00 67.94 83 LEU A O 1
ATOM 624 N N . VAL A 1 84 ? -1.695 2.935 1.431 1.00 55.84 84 VAL A N 1
ATOM 625 C CA . VAL A 1 84 ? -1.677 4.390 1.598 1.00 55.84 84 VAL A CA 1
ATOM 626 C C . VAL A 1 84 ? -2.236 5.020 0.330 1.00 55.84 84 VAL A C 1
ATOM 628 O O . VAL A 1 84 ? -1.579 5.024 -0.707 1.00 55.84 84 VAL A O 1
ATOM 631 N N . GLU A 1 85 ? -3.435 5.587 0.444 1.00 50.69 85 GLU A N 1
ATOM 632 C CA . GLU A 1 85 ? -4.165 6.245 -0.643 1.00 50.69 85 GLU A CA 1
ATOM 633 C C . GLU A 1 85 ? -4.069 7.777 -0.498 1.00 50.69 85 GLU A C 1
ATOM 635 O O . GLU A 1 85 ? -4.911 8.396 0.158 1.00 50.69 85 GLU A O 1
ATOM 640 N N . PRO A 1 86 ? -3.024 8.435 -1.036 1.00 49.84 86 PRO A N 1
ATOM 641 C CA . PRO A 1 86 ? -2.967 9.890 -1.049 1.00 49.84 86 PRO A CA 1
ATOM 642 C C . PRO A 1 86 ? -4.030 10.479 -1.989 1.00 49.84 86 PRO A C 1
ATOM 644 O O . PRO A 1 86 ? -4.262 9.966 -3.083 1.00 49.84 86 PRO A O 1
ATOM 647 N N . GLY A 1 87 ? -4.619 11.610 -1.589 1.00 52.88 87 GLY A N 1
ATOM 648 C CA . GLY A 1 87 ? -5.385 12.477 -2.488 1.00 52.88 87 GLY A CA 1
ATOM 649 C C . GLY A 1 87 ? -4.493 13.243 -3.478 1.00 52.88 87 GLY A C 1
ATOM 650 O O . GLY A 1 87 ? -3.281 13.031 -3.563 1.00 52.88 87 GLY A O 1
ATOM 651 N N . PHE A 1 88 ? -5.077 14.174 -4.236 1.00 55.38 88 PHE A N 1
ATOM 652 C CA . PHE A 1 88 ? -4.336 14.945 -5.242 1.00 55.38 88 PHE A CA 1
ATOM 653 C C . PHE A 1 88 ? -3.359 15.954 -4.605 1.00 55.38 88 PHE A C 1
ATOM 655 O O . PHE A 1 88 ? -3.771 16.884 -3.906 1.00 55.38 88 PHE A O 1
ATOM 662 N N . PHE A 1 89 ? -2.067 15.842 -4.931 1.00 62.06 89 PHE A N 1
ATOM 663 C CA . PHE A 1 89 ? -1.020 16.798 -4.544 1.00 62.06 89 PHE A CA 1
ATOM 664 C C . PHE A 1 89 ? -0.479 17.573 -5.746 1.00 62.06 89 PHE A C 1
ATOM 666 O O . PHE A 1 89 ? -0.401 17.035 -6.847 1.00 62.06 89 PHE A O 1
ATOM 673 N N . ARG A 1 90 ? -0.068 18.829 -5.518 1.00 72.69 90 ARG A N 1
ATOM 674 C CA . ARG A 1 90 ? 0.625 19.677 -6.504 1.00 72.69 90 ARG A CA 1
ATOM 675 C C . ARG A 1 90 ? 2.045 19.196 -6.739 1.00 72.69 90 ARG A C 1
ATOM 677 O O . ARG A 1 90 ? 2.997 19.791 -6.249 1.00 72.69 90 ARG A O 1
ATOM 684 N N . THR A 1 91 ? 2.173 18.099 -7.459 1.00 62.97 91 THR A N 1
ATOM 685 C CA . THR A 1 91 ? 3.427 17.580 -7.998 1.00 62.97 91 THR A CA 1
ATOM 686 C C . THR A 1 91 ? 3.310 17.519 -9.517 1.00 62.97 91 THR A C 1
ATOM 688 O O . THR A 1 91 ? 2.198 17.545 -10.047 1.00 62.97 91 THR A O 1
ATOM 691 N N . ASP A 1 92 ? 4.429 17.338 -10.217 1.00 73.75 92 ASP A N 1
ATOM 692 C CA . ASP A 1 92 ? 4.454 17.116 -11.675 1.00 73.75 92 ASP A CA 1
ATOM 693 C C . ASP A 1 92 ? 3.863 15.738 -12.065 1.00 73.75 92 ASP A C 1
ATOM 695 O O . ASP A 1 92 ? 4.079 15.222 -13.156 1.00 73.75 92 ASP A O 1
ATOM 699 N N . PHE A 1 93 ? 3.140 15.076 -11.156 1.00 65.56 93 PHE A N 1
ATOM 700 C CA . PHE A 1 93 ? 2.547 13.765 -11.386 1.00 65.56 93 PHE A CA 1
ATOM 701 C C . PHE A 1 93 ? 1.421 13.807 -12.422 1.00 65.56 93 PHE A C 1
ATOM 703 O O . PHE A 1 93 ? 1.273 12.839 -13.153 1.00 65.56 93 PHE A O 1
ATOM 710 N N . LEU A 1 94 ? 0.642 14.895 -12.504 1.00 64.62 94 LEU A N 1
ATOM 711 C CA . LEU A 1 94 ? -0.399 15.053 -13.533 1.00 64.62 94 LEU A CA 1
ATOM 712 C C . LEU A 1 94 ? 0.131 15.659 -14.844 1.00 64.62 94 LEU A C 1
ATOM 714 O O . LEU A 1 94 ? -0.648 15.793 -15.789 1.00 64.62 94 LEU A O 1
ATOM 718 N N . ASP A 1 95 ? 1.426 15.987 -14.919 1.00 72.94 95 ASP A N 1
ATOM 719 C CA . ASP A 1 95 ? 2.045 16.480 -16.146 1.00 72.94 95 ASP A CA 1
ATOM 720 C C . ASP A 1 95 ? 1.912 15.413 -17.257 1.00 72.94 95 ASP A C 1
ATOM 722 O O . ASP A 1 95 ? 2.127 14.222 -16.995 1.00 72.94 95 ASP A O 1
ATOM 726 N N . PRO A 1 96 ? 1.582 15.787 -18.507 1.00 64.94 96 PRO A N 1
ATOM 727 C CA . PRO A 1 96 ? 1.436 14.841 -19.615 1.00 64.94 96 PRO A CA 1
ATOM 728 C C . PRO A 1 96 ? 2.682 13.995 -19.936 1.00 64.94 96 PRO A C 1
ATOM 730 O O . PRO A 1 96 ? 2.555 12.951 -20.572 1.00 64.94 96 PRO A O 1
ATOM 733 N N . ALA A 1 97 ? 3.882 14.419 -19.527 1.00 68.00 97 ALA A N 1
ATOM 734 C CA . ALA A 1 97 ? 5.117 13.641 -19.628 1.00 68.00 97 ALA A CA 1
ATOM 735 C C . ALA A 1 97 ? 5.249 12.569 -18.527 1.00 68.00 97 ALA A C 1
ATOM 737 O O . ALA A 1 97 ? 6.079 11.667 -18.648 1.00 68.00 97 ALA A O 1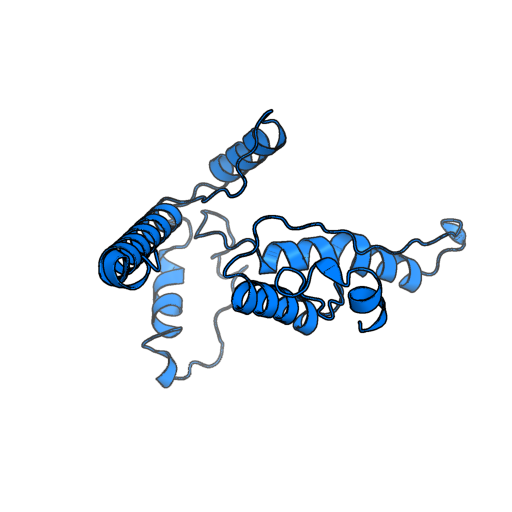
ATOM 738 N N . SER A 1 98 ? 4.443 12.665 -17.467 1.00 68.06 98 SER A N 1
ATOM 739 C CA . SER A 1 98 ? 4.427 11.776 -16.301 1.00 68.06 98 SER A CA 1
ATOM 740 C C . SER A 1 98 ? 3.211 10.841 -16.310 1.00 68.06 98 SER A C 1
ATOM 742 O O . SER A 1 98 ? 3.352 9.628 -16.130 1.00 68.06 98 SER A O 1
ATOM 744 N N . LEU A 1 99 ? 2.019 11.374 -16.602 1.00 63.88 99 LEU A N 1
ATOM 745 C CA . LEU A 1 99 ? 0.764 10.626 -16.625 1.00 63.88 99 LEU A CA 1
ATOM 746 C C . LEU A 1 99 ? 0.238 10.442 -18.051 1.00 63.88 99 LEU A C 1
ATOM 748 O O .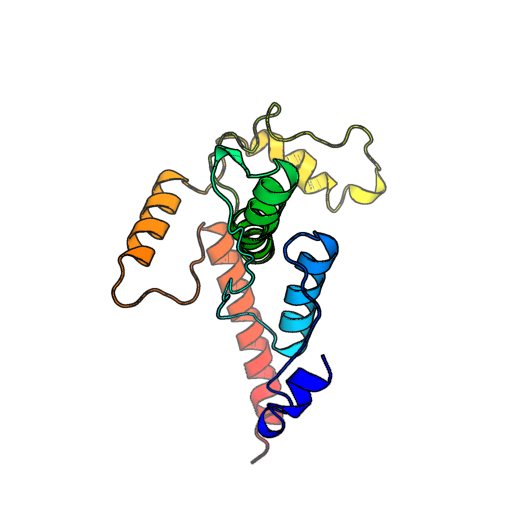 LEU A 1 99 ? -0.377 11.326 -18.647 1.00 63.88 99 LEU A O 1
ATOM 752 N N . ASN A 1 100 ? 0.419 9.233 -18.579 1.00 63.25 100 ASN A N 1
ATOM 753 C CA . ASN A 1 100 ? -0.128 8.862 -19.878 1.00 63.25 100 ASN A CA 1
ATOM 754 C C . ASN A 1 100 ? -1.635 8.598 -19.779 1.00 63.25 100 ASN A C 1
ATOM 756 O O . ASN A 1 100 ? -2.094 7.807 -18.956 1.00 63.25 100 ASN A O 1
ATOM 760 N N . SER A 1 101 ? -2.409 9.222 -20.663 1.00 61.38 101 SER A N 1
ATOM 761 C CA . SER A 1 101 ? -3.828 8.901 -20.838 1.00 61.38 101 SER A CA 1
ATOM 762 C C . SER A 1 101 ? -4.020 7.727 -21.803 1.00 61.38 101 SER A C 1
ATOM 764 O O . SER A 1 101 ? -3.182 7.476 -22.668 1.00 61.38 101 SER A O 1
ATOM 766 N N . ALA A 1 102 ? -5.141 7.010 -21.663 1.00 59.00 102 ALA A N 1
ATOM 767 C CA . ALA A 1 102 ? -5.476 5.876 -22.524 1.00 59.00 102 ALA A CA 1
ATOM 768 C C . ALA A 1 102 ? -5.529 6.283 -24.009 1.00 59.00 102 ALA A C 1
ATOM 770 O O . ALA A 1 102 ? -6.187 7.263 -24.359 1.00 59.00 102 ALA A O 1
ATOM 771 N N . ILE A 1 103 ? -4.849 5.505 -24.857 1.00 54.53 103 ILE A N 1
ATOM 772 C CA . ILE A 1 103 ? -4.740 5.730 -26.308 1.00 54.53 103 ILE A CA 1
ATOM 773 C C . ILE A 1 103 ? -6.070 5.417 -27.011 1.00 54.53 103 ILE A C 1
ATOM 775 O O . ILE A 1 103 ? -6.471 6.151 -27.909 1.00 54.53 103 ILE A O 1
ATOM 779 N N . ASP A 1 104 ? -6.780 4.389 -26.539 1.00 64.12 104 ASP A N 1
ATOM 780 C CA . ASP A 1 104 ? -8.116 4.027 -27.008 1.00 64.12 104 ASP A CA 1
ATOM 781 C C . ASP A 1 104 ? -9.160 4.333 -25.931 1.00 64.12 104 ASP A C 1
ATOM 783 O O . ASP A 1 104 ? -9.111 3.835 -24.802 1.00 64.12 104 ASP A O 1
ATOM 787 N N . VAL A 1 105 ? -10.123 5.180 -26.287 1.00 73.31 105 VAL A N 1
ATOM 788 C CA . VAL A 1 105 ? -11.224 5.579 -25.413 1.00 73.31 105 VAL A CA 1
ATOM 789 C C . VAL A 1 105 ? -12.455 4.742 -25.740 1.00 73.31 105 VAL A C 1
ATOM 791 O O . VAL A 1 105 ? -12.971 4.794 -26.850 1.00 73.31 105 VAL A O 1
ATOM 794 N N . ILE A 1 106 ? -12.940 3.994 -24.750 1.00 79.00 106 ILE A N 1
ATOM 795 C CA . ILE A 1 106 ? -14.221 3.285 -24.814 1.00 79.00 106 ILE A CA 1
ATOM 796 C C . ILE A 1 106 ? -15.308 4.198 -24.232 1.00 79.00 106 ILE A C 1
ATOM 798 O O . ILE A 1 106 ? -15.208 4.622 -23.074 1.00 79.00 106 ILE A O 1
ATOM 802 N N . ASP A 1 107 ? -16.344 4.476 -25.025 1.00 75.25 107 ASP A N 1
ATOM 803 C CA . ASP A 1 107 ? -17.420 5.413 -24.672 1.00 75.25 107 ASP A CA 1
ATOM 804 C C . ASP A 1 107 ? -18.225 4.972 -23.437 1.00 75.25 107 ASP A C 1
ATOM 806 O O . ASP A 1 107 ? -18.614 5.812 -22.622 1.00 75.25 107 ASP A O 1
ATOM 810 N N . ASP A 1 108 ? -18.389 3.662 -23.228 1.00 75.06 108 ASP A N 1
ATOM 811 C CA . ASP A 1 108 ? -19.143 3.092 -22.100 1.00 75.06 108 ASP A CA 1
ATOM 812 C C . ASP A 1 108 ? -18.570 3.468 -20.718 1.00 75.06 108 ASP A C 1
ATOM 814 O O . ASP A 1 108 ? -19.295 3.475 -19.723 1.00 75.06 108 ASP A O 1
ATOM 818 N N . TYR A 1 109 ? -17.288 3.848 -20.634 1.00 60.81 109 TYR A N 1
ATOM 819 C CA . TYR A 1 109 ? -16.656 4.306 -19.387 1.00 60.81 109 TYR A CA 1
ATOM 820 C C . TYR A 1 109 ? -16.750 5.825 -19.168 1.00 60.81 109 TYR A C 1
ATOM 822 O O . TYR A 1 109 ? -16.176 6.352 -18.211 1.00 60.81 109 TYR A O 1
ATOM 830 N N . GLY A 1 110 ? -17.473 6.547 -20.030 1.00 72.31 110 GLY A N 1
ATOM 831 C CA . GLY A 1 110 ? -17.706 7.989 -19.923 1.00 72.31 110 GLY A CA 1
ATOM 832 C C . GLY A 1 110 ? -18.173 8.451 -18.532 1.00 72.31 110 GLY A C 1
ATOM 833 O O . GLY A 1 110 ? -17.552 9.360 -17.981 1.00 72.31 110 GLY A O 1
ATOM 834 N N . PRO A 1 111 ? -19.192 7.814 -17.919 1.00 73.25 111 PRO A N 1
ATOM 835 C CA . PRO A 1 111 ? -19.706 8.199 -16.600 1.00 73.25 111 PRO A CA 1
ATOM 836 C C . PRO A 1 111 ? -18.774 7.899 -15.413 1.00 73.25 111 PRO A C 1
ATOM 838 O O . PRO A 1 111 ? -19.069 8.332 -14.303 1.00 73.25 111 PRO A O 1
ATOM 841 N N . THR A 1 112 ? -17.684 7.149 -15.614 1.00 70.25 112 THR A N 1
ATOM 842 C CA . THR A 1 112 ? -16.749 6.742 -14.551 1.00 70.25 112 THR A CA 1
ATOM 843 C C . THR A 1 112 ? -15.340 7.271 -14.830 1.00 70.25 112 THR A C 1
ATOM 845 O O . THR A 1 112 ? -15.045 8.430 -14.541 1.00 70.25 112 THR A O 1
ATOM 848 N N . ALA A 1 113 ? -14.470 6.462 -15.441 1.00 62.03 113 ALA A N 1
ATOM 849 C CA . ALA A 1 113 ? -13.092 6.829 -15.764 1.00 62.03 113 ALA A CA 1
ATOM 850 C C . ALA A 1 113 ? -13.019 8.027 -16.730 1.00 62.03 113 ALA A C 1
ATOM 852 O O . ALA A 1 113 ? -12.070 8.810 -16.682 1.00 62.03 113 ALA A O 1
ATOM 853 N N . GLY A 1 114 ? -14.041 8.210 -17.574 1.00 62.16 114 GLY A N 1
ATOM 854 C CA . GLY A 1 114 ? -14.165 9.362 -18.464 1.00 62.16 114 GLY A CA 1
ATOM 855 C C . GLY A 1 114 ? -14.284 10.698 -17.728 1.00 62.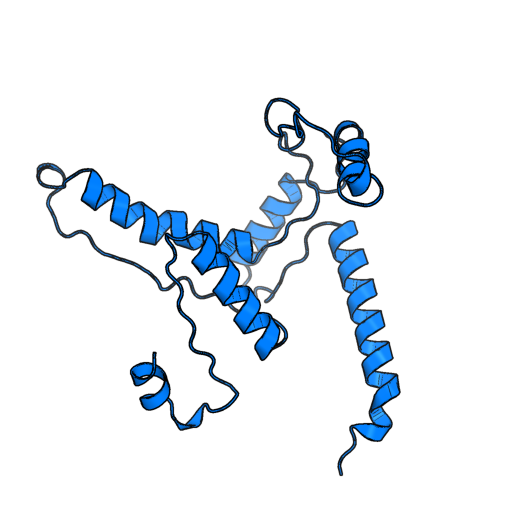16 114 GLY A C 1
ATOM 856 O O . GLY A 1 114 ? -13.694 11.676 -18.182 1.00 62.16 114 GLY A O 1
ATOM 857 N N . VAL A 1 115 ? -14.957 10.737 -16.573 1.00 70.44 115 VAL A N 1
ATOM 858 C CA . VAL A 1 115 ? -15.106 11.957 -15.758 1.00 70.44 115 VAL A CA 1
ATOM 859 C C . VAL A 1 115 ? -13.748 12.431 -15.249 1.00 70.44 115 VAL A C 1
ATOM 861 O O . VAL A 1 115 ? -13.390 13.594 -15.424 1.00 70.44 115 VAL A O 1
ATOM 864 N N . ILE A 1 116 ? -12.958 11.519 -14.677 1.00 67.69 116 ILE A N 1
ATOM 865 C CA . ILE A 1 116 ? -11.620 11.832 -14.163 1.00 67.69 116 ILE A CA 1
ATOM 866 C C . ILE A 1 116 ? -10.663 12.174 -15.309 1.00 67.69 116 ILE A C 1
ATOM 868 O O . ILE A 1 116 ? -9.959 13.176 -15.228 1.00 67.69 116 ILE A O 1
ATOM 872 N N . ARG A 1 117 ? -10.694 11.425 -16.420 1.00 75.38 117 ARG A N 1
ATOM 873 C CA . ARG A 1 117 ? -9.862 11.702 -17.605 1.00 75.38 117 ARG A CA 1
ATOM 874 C C . ARG A 1 117 ? -10.081 13.107 -18.175 1.00 75.38 117 ARG A C 1
ATOM 876 O O . ARG A 1 117 ? -9.126 13.729 -18.623 1.00 75.38 117 ARG A O 1
ATOM 883 N N . LEU A 1 118 ? -11.315 13.612 -18.154 1.00 72.19 118 LEU A N 1
ATOM 884 C CA . LEU A 1 118 ? -11.629 14.972 -18.606 1.00 72.19 118 LEU A CA 1
ATOM 885 C C . LEU A 1 118 ? -11.248 16.051 -17.580 1.00 72.19 118 LEU A C 1
ATOM 887 O O . LEU A 1 118 ? -10.968 17.182 -17.968 1.00 72.19 118 LEU A O 1
ATOM 891 N N . ALA A 1 119 ? -11.230 15.717 -16.288 1.00 69.69 119 ALA A N 1
ATOM 892 C CA . ALA A 1 119 ? -10.911 16.653 -15.212 1.00 69.69 119 ALA A CA 1
ATOM 893 C C . ALA A 1 119 ? -9.398 16.833 -14.989 1.00 69.69 119 ALA A C 1
ATOM 895 O O . ALA A 1 119 ? -8.953 17.943 -14.701 1.00 69.69 119 ALA A O 1
ATOM 896 N N . VAL A 1 120 ? -8.607 15.765 -15.142 1.00 67.88 120 VAL A N 1
ATOM 897 C CA . VAL A 1 120 ? -7.162 15.722 -14.837 1.00 67.88 120 VAL A CA 1
ATOM 898 C C . VAL A 1 120 ? -6.339 16.837 -15.504 1.00 67.88 120 VAL A C 1
ATOM 900 O O . VAL A 1 120 ? -5.577 17.481 -14.784 1.00 67.88 120 VAL A O 1
ATOM 903 N N . PRO A 1 121 ? -6.508 17.166 -16.803 1.00 69.88 121 PRO A N 1
ATOM 904 C CA . PRO A 1 121 ? -5.736 18.244 -17.429 1.00 69.88 121 PRO A CA 1
ATOM 905 C C . PRO A 1 121 ? -5.962 19.627 -16.800 1.00 69.88 121 PRO A C 1
ATOM 907 O O . PRO A 1 121 ? -5.089 20.483 -16.867 1.00 69.88 121 PRO A O 1
ATOM 910 N N . GLY A 1 122 ? -7.133 19.866 -16.196 1.00 72.69 122 GLY A N 1
ATOM 911 C CA . GLY A 1 122 ? -7.443 21.114 -15.488 1.00 72.69 122 GLY A CA 1
ATOM 912 C C . GLY A 1 122 ? -7.031 21.115 -14.013 1.00 72.69 122 GLY A C 1
ATOM 913 O O . GLY A 1 122 ? -7.158 22.142 -13.350 1.00 72.69 122 GLY A O 1
ATOM 914 N N . LEU A 1 123 ? -6.579 19.970 -13.496 1.00 68.94 123 LEU A N 1
ATOM 915 C CA . LEU A 1 123 ? -6.125 19.795 -12.118 1.00 68.94 123 LEU A CA 1
ATOM 916 C C . LEU A 1 123 ? -4.605 19.880 -11.990 1.00 68.94 123 LEU A C 1
ATOM 918 O O . LEU A 1 123 ? -4.121 20.052 -10.874 1.00 68.94 123 LEU A O 1
ATOM 922 N N . ASP A 1 124 ? -3.864 19.777 -13.093 1.00 73.62 124 ASP A N 1
ATOM 923 C CA . ASP A 1 124 ? -2.412 19.906 -13.085 1.00 73.62 124 ASP A CA 1
ATOM 924 C C . ASP A 1 124 ? -1.970 21.276 -12.541 1.00 73.62 124 ASP A C 1
ATOM 926 O O . ASP A 1 124 ? -2.535 22.319 -12.877 1.00 73.62 124 ASP A O 1
ATOM 930 N N . HIS A 1 125 ? -1.025 21.253 -11.602 1.00 74.06 125 HIS A N 1
ATOM 931 C CA . HIS A 1 125 ? -0.619 22.343 -10.697 1.00 74.06 125 HIS A CA 1
ATOM 932 C C . HIS A 1 125 ? -1.727 23.065 -9.894 1.00 74.06 125 HIS A C 1
ATOM 934 O O . HIS A 1 125 ? -1.426 23.878 -9.011 1.00 74.06 125 HIS A O 1
ATOM 940 N N . ALA A 1 126 ? -3.000 22.768 -10.144 1.00 75.31 126 ALA A N 1
ATOM 941 C CA . ALA A 1 126 ? -4.164 23.304 -9.446 1.00 75.31 126 ALA A CA 1
ATOM 942 C C . ALA A 1 126 ? -4.684 22.362 -8.348 1.00 75.31 126 ALA A C 1
ATOM 944 O O . ALA A 1 126 ? -5.704 22.657 -7.717 1.00 75.31 126 ALA A O 1
ATOM 945 N N . GLN A 1 127 ? -3.991 21.247 -8.092 1.00 73.25 127 GLN A N 1
ATOM 946 C CA . GLN A 1 127 ? -4.370 20.295 -7.057 1.00 73.25 127 GLN A CA 1
ATOM 947 C C . GLN A 1 127 ? -4.456 20.998 -5.684 1.00 73.25 127 GLN A C 1
ATOM 949 O O . GLN A 1 127 ? -3.680 21.909 -5.375 1.00 73.25 127 GLN A O 1
ATOM 954 N N . PRO A 1 128 ? -5.399 20.601 -4.819 1.00 69.44 128 PRO A N 1
ATOM 955 C CA . PRO A 1 128 ? -5.573 21.248 -3.522 1.00 69.44 128 PRO A CA 1
ATOM 956 C C . PRO A 1 128 ? -4.444 20.906 -2.533 1.00 69.44 128 PRO A C 1
ATOM 958 O O . PRO A 1 128 ? -4.144 21.711 -1.646 1.00 69.44 128 PRO A O 1
ATOM 961 N N . GLY A 1 129 ? -3.805 19.738 -2.678 1.00 65.94 129 GLY A N 1
ATOM 962 C CA . GLY A 1 129 ? -2.736 19.270 -1.798 1.00 65.94 129 GLY A CA 1
ATOM 963 C C . GLY A 1 129 ? -1.399 19.982 -2.025 1.00 65.94 129 GLY A C 1
ATOM 964 O O . GLY A 1 129 ? -0.945 20.172 -3.151 1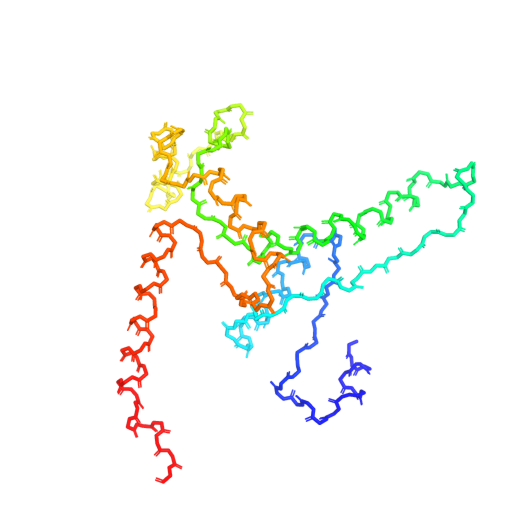.00 65.94 129 GLY A O 1
ATOM 965 N N . ASP A 1 130 ? -0.726 20.357 -0.939 1.00 73.62 130 ASP A N 1
ATOM 966 C CA . ASP A 1 130 ? 0.621 20.936 -0.953 1.00 73.62 130 ASP A CA 1
ATOM 967 C C . ASP A 1 130 ? 1.656 19.860 -0.569 1.00 73.62 130 ASP A C 1
ATOM 969 O O . ASP A 1 130 ? 1.627 19.383 0.571 1.00 73.62 130 ASP A O 1
ATOM 973 N N . PRO A 1 131 ? 2.567 19.464 -1.478 1.00 62.06 131 PRO A N 1
ATOM 974 C CA . PRO A 1 131 ? 3.532 18.400 -1.205 1.00 62.06 131 PRO A CA 1
ATOM 975 C C . PRO A 1 131 ? 4.572 18.786 -0.144 1.00 62.06 131 PRO A C 1
ATOM 977 O O . PRO A 1 131 ? 5.044 17.915 0.585 1.00 62.06 131 PRO A O 1
ATOM 980 N N . VAL A 1 132 ? 4.903 20.076 0.002 1.00 71.06 132 VAL A N 1
ATOM 981 C CA . VAL A 1 132 ? 5.838 20.542 1.038 1.00 71.06 132 VAL A CA 1
ATOM 982 C C . VAL A 1 132 ? 5.193 20.383 2.412 1.00 71.06 132 VAL A C 1
ATOM 984 O O . VAL A 1 132 ? 5.831 19.904 3.347 1.00 71.06 132 VAL A O 1
ATOM 987 N N . LYS A 1 133 ? 3.899 20.698 2.535 1.00 68.88 133 LYS A N 1
ATOM 988 C CA . LYS A 1 133 ? 3.156 20.482 3.787 1.00 68.88 133 LYS A CA 1
ATOM 989 C C . LYS A 1 133 ? 2.969 19.003 4.112 1.00 68.88 133 LYS A C 1
ATOM 991 O O . LYS A 1 133 ? 3.078 18.636 5.277 1.00 68.88 133 LYS A O 1
ATOM 996 N N . ALA A 1 134 ? 2.731 18.159 3.107 1.00 61.53 134 ALA A N 1
ATOM 997 C CA . ALA A 1 134 ? 2.662 16.711 3.295 1.00 61.53 134 ALA A CA 1
ATOM 998 C C . ALA A 1 134 ? 3.993 16.144 3.812 1.00 61.53 134 ALA A C 1
ATOM 1000 O O . ALA A 1 134 ? 4.003 15.400 4.789 1.00 61.53 134 ALA A O 1
ATOM 1001 N N . ALA A 1 135 ? 5.119 16.554 3.220 1.00 62.81 135 ALA A N 1
ATOM 1002 C CA . ALA A 1 135 ? 6.446 16.151 3.678 1.00 62.81 135 ALA A CA 1
ATOM 1003 C C . ALA A 1 135 ? 6.721 16.611 5.120 1.00 62.81 135 ALA A C 1
ATOM 1005 O O . ALA A 1 135 ? 7.208 15.826 5.931 1.00 62.81 135 ALA A O 1
ATOM 1006 N N . HIS A 1 136 ? 6.347 17.847 5.466 1.00 62.19 136 HIS A N 1
ATOM 1007 C CA . HIS A 1 136 ? 6.432 18.341 6.842 1.00 62.19 136 HIS A CA 1
ATOM 1008 C C . HIS A 1 136 ? 5.589 17.509 7.819 1.00 62.19 136 HIS A C 1
ATOM 1010 O O . HIS A 1 136 ? 6.101 17.136 8.869 1.00 62.19 136 HIS A O 1
ATOM 1016 N N . ALA A 1 137 ? 4.348 17.164 7.465 1.00 61.12 137 ALA A N 1
ATOM 1017 C CA . ALA A 1 137 ? 3.474 16.347 8.308 1.00 61.12 137 ALA A CA 1
ATOM 1018 C C . ALA A 1 137 ? 4.019 14.921 8.515 1.00 61.12 137 ALA A C 1
ATOM 1020 O O . ALA A 1 137 ? 3.938 14.374 9.613 1.00 61.12 137 ALA A O 1
ATOM 1021 N N . ILE A 1 138 ? 4.630 14.331 7.483 1.00 56.91 138 ILE A N 1
ATOM 1022 C CA . ILE A 1 138 ? 5.295 13.025 7.579 1.00 56.91 138 ILE A CA 1
ATOM 1023 C C . ILE A 1 138 ? 6.497 13.102 8.530 1.00 56.91 138 ILE A C 1
ATOM 1025 O O . ILE A 1 138 ? 6.635 12.249 9.406 1.00 56.91 138 ILE A O 1
ATOM 1029 N N . VAL A 1 139 ? 7.346 14.128 8.399 1.00 60.41 139 VAL A N 1
ATOM 1030 C CA . VAL A 1 139 ? 8.498 14.335 9.297 1.00 60.41 139 VAL A CA 1
ATOM 1031 C C . VAL A 1 139 ? 8.036 14.542 10.738 1.00 60.41 139 VAL A C 1
ATOM 1033 O O . VAL A 1 139 ? 8.569 13.909 11.645 1.00 60.41 139 VAL A O 1
ATOM 1036 N N . GLU A 1 140 ? 7.020 15.376 10.946 1.00 58.91 140 GLU A N 1
ATOM 1037 C CA . GLU A 1 140 ? 6.465 15.669 12.267 1.00 58.91 140 GLU A CA 1
ATOM 1038 C C . GLU A 1 140 ? 5.974 14.396 12.965 1.00 58.91 140 GLU A C 1
ATOM 1040 O O . GLU A 1 140 ? 6.329 14.158 14.117 1.00 58.91 140 GLU A O 1
ATOM 1045 N N . ILE A 1 141 ? 5.267 13.518 12.249 1.00 63.34 141 ILE A N 1
ATOM 1046 C CA . ILE A 1 141 ? 4.782 12.237 12.783 1.00 63.34 141 ILE A CA 1
ATOM 1047 C C . ILE A 1 141 ? 5.914 11.283 13.117 1.00 63.34 141 ILE A C 1
ATOM 1049 O O . ILE A 1 141 ? 5.901 10.687 14.190 1.00 63.34 141 ILE A O 1
ATOM 1053 N N . VAL A 1 142 ? 6.897 11.143 12.226 1.00 55.38 142 VAL A N 1
ATOM 1054 C CA . VAL A 1 142 ? 8.052 10.264 12.464 1.00 55.38 142 VAL A CA 1
ATOM 1055 C C . VAL A 1 142 ? 8.825 10.702 13.710 1.00 55.38 142 VAL A C 1
ATOM 1057 O O . VAL A 1 142 ? 9.412 9.871 14.399 1.00 55.38 142 VAL A O 1
ATOM 1060 N N . THR A 1 143 ? 8.800 11.998 14.025 1.00 59.91 143 THR A N 1
ATOM 1061 C CA . THR A 1 143 ? 9.437 12.562 15.221 1.00 59.91 143 THR A CA 1
ATOM 1062 C C . THR A 1 143 ? 8.499 12.740 16.420 1.00 59.91 143 THR A C 1
ATOM 1064 O O . THR A 1 143 ? 8.950 13.189 17.474 1.00 59.91 143 THR A O 1
ATOM 1067 N N . SER A 1 144 ? 7.214 12.397 16.290 1.00 62.91 144 SER A N 1
ATOM 1068 C CA . SER A 1 144 ? 6.232 12.562 17.361 1.00 62.91 144 SER A CA 1
ATOM 1069 C C . SER A 1 144 ? 6.440 11.503 18.450 1.00 62.91 144 SER A C 1
ATOM 1071 O O . SER A 1 144 ? 6.581 10.322 18.130 1.00 62.91 144 SER A O 1
ATOM 1073 N N . PRO A 1 145 ? 6.408 11.875 19.743 1.00 61.53 145 PRO A N 1
ATOM 1074 C CA . PRO A 1 145 ? 6.417 10.901 20.833 1.00 61.53 145 PRO A CA 1
ATOM 1075 C C . PRO A 1 145 ? 5.128 10.061 20.890 1.00 61.53 145 PRO A C 1
ATOM 1077 O O . PRO A 1 145 ? 5.137 8.978 21.469 1.00 61.53 145 PRO A O 1
ATOM 1080 N N . GLU A 1 146 ? 4.040 10.536 20.274 1.00 68.00 146 GLU A N 1
ATOM 1081 C CA . GLU A 1 146 ? 2.755 9.838 20.157 1.00 68.00 146 GLU A CA 1
ATOM 1082 C C . GLU A 1 146 ? 2.235 9.970 18.713 1.00 68.00 146 GLU A C 1
ATOM 1084 O O . GLU A 1 146 ? 1.437 10.861 18.405 1.00 68.00 146 GLU A O 1
ATOM 1089 N N . PRO A 1 147 ? 2.738 9.156 17.771 1.00 54.88 147 PRO A N 1
ATOM 1090 C CA . PRO A 1 147 ? 2.327 9.251 16.378 1.00 54.88 147 PRO A CA 1
ATOM 1091 C C . PRO A 1 147 ? 0.880 8.753 16.194 1.00 54.88 147 PRO A C 1
ATOM 1093 O O . PRO A 1 147 ? 0.501 7.727 16.770 1.00 54.88 147 PRO A O 1
ATOM 1096 N N . PRO A 1 148 ? 0.055 9.440 15.382 1.00 52.75 148 PRO A N 1
ATOM 1097 C CA . PRO A 1 148 ? -1.294 8.986 15.083 1.00 52.75 148 PRO A CA 1
ATOM 1098 C C . PRO A 1 148 ? -1.259 7.696 14.257 1.00 52.75 148 PRO A C 1
ATOM 1100 O O . PRO A 1 148 ? -0.428 7.521 13.369 1.00 52.75 148 PRO A O 1
ATOM 1103 N N . LEU A 1 149 ? -2.220 6.808 14.515 1.00 50.00 149 LEU A N 1
ATOM 1104 C CA . LEU A 1 149 ? -2.352 5.521 13.822 1.00 50.00 149 LEU A CA 1
ATOM 1105 C C . LEU A 1 149 ? -2.637 5.670 12.317 1.00 50.00 149 LEU A C 1
ATOM 1107 O O . LEU A 1 149 ? -2.256 4.822 11.519 1.00 50.00 149 LEU A O 1
ATOM 1111 N N . ARG A 1 150 ? -3.337 6.739 11.926 1.00 56.03 150 ARG A N 1
ATOM 1112 C CA . ARG A 1 150 ? -3.564 7.130 10.531 1.00 56.03 150 ARG A CA 1
ATOM 1113 C C . ARG A 1 150 ? -3.463 8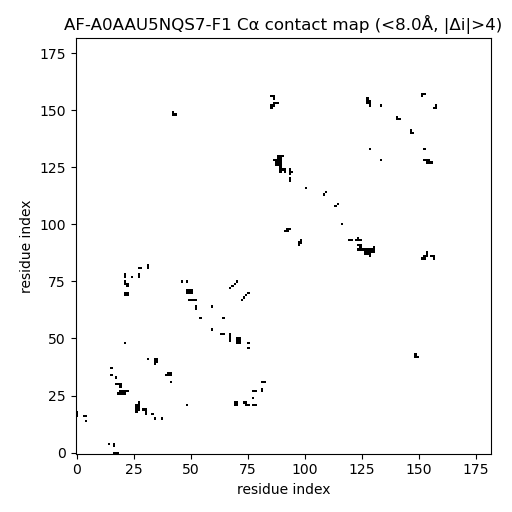.639 10.408 1.00 56.03 150 ARG A C 1
ATOM 1115 O O . ARG A 1 150 ? -3.883 9.357 11.312 1.00 56.03 150 ARG A O 1
ATOM 1122 N N . LEU A 1 151 ? -2.966 9.091 9.264 1.00 66.62 151 LEU A N 1
ATOM 1123 C CA . LEU A 1 151 ? -2.916 10.496 8.899 1.00 66.62 151 LEU A CA 1
ATOM 1124 C C . LEU A 1 151 ? -3.590 10.690 7.544 1.00 66.62 151 LEU A C 1
ATOM 1126 O O . LEU A 1 151 ? -3.069 10.263 6.517 1.00 66.62 151 LEU A O 1
ATOM 1130 N N . GLN A 1 152 ? -4.736 11.361 7.545 1.00 72.94 152 GLN A N 1
ATOM 1131 C CA . GLN A 1 152 ? -5.356 11.858 6.324 1.00 72.94 152 GLN A CA 1
ATOM 1132 C C . GLN A 1 152 ? -4.670 13.164 5.914 1.00 72.94 152 GLN A C 1
ATOM 1134 O O . GLN A 1 152 ? -4.528 14.082 6.723 1.00 72.94 152 GLN A O 1
ATOM 1139 N N . LEU A 1 153 ? -4.256 13.256 4.652 1.00 70.00 153 LEU A N 1
ATOM 1140 C CA . LEU A 1 153 ? -3.622 14.445 4.091 1.00 70.00 153 LEU A CA 1
ATOM 1141 C C . LEU A 1 153 ? -4.439 14.960 2.906 1.00 70.00 153 LEU A C 1
ATOM 1143 O O . LEU A 1 153 ? -4.663 14.232 1.946 1.00 70.00 153 LEU A O 1
ATOM 1147 N N . GLY A 1 154 ? -4.833 16.232 2.967 1.00 67.31 154 GLY A N 1
ATOM 1148 C CA . GLY A 1 154 ? -5.653 16.883 1.942 1.00 67.31 154 GLY A CA 1
ATOM 1149 C C . GLY A 1 154 ? -7.078 17.161 2.421 1.00 67.31 154 GLY A C 1
ATOM 1150 O O . GLY A 1 154 ? -7.696 16.347 3.104 1.00 67.31 154 GLY A O 1
ATOM 1151 N N . THR A 1 155 ? -7.593 18.348 2.094 1.00 72.25 155 THR A N 1
ATOM 1152 C CA . THR A 1 155 ? -8.929 18.804 2.517 1.00 72.25 155 THR A CA 1
ATOM 1153 C C . THR A 1 155 ? -10.044 17.932 1.942 1.00 72.25 155 THR A C 1
ATOM 1155 O O . THR A 1 155 ? -11.040 17.687 2.611 1.00 72.25 155 THR A O 1
ATOM 1158 N N . ASP A 1 156 ? -9.861 17.445 0.720 1.00 69.38 156 ASP A N 1
ATOM 1159 C CA . ASP A 1 156 ? -10.733 16.487 0.040 1.00 69.38 156 ASP A CA 1
ATOM 1160 C C . ASP A 1 156 ? -10.786 15.142 0.775 1.00 69.38 156 ASP A C 1
ATOM 1162 O O . ASP A 1 156 ? -11.867 14.631 1.063 1.00 69.38 156 ASP A O 1
ATOM 1166 N N . THR A 1 157 ? -9.621 14.617 1.153 1.00 66.62 157 THR A N 1
ATOM 1167 C CA . THR A 1 157 ? -9.486 13.369 1.911 1.00 66.62 157 THR A CA 1
ATOM 1168 C C . THR A 1 157 ? -10.151 13.496 3.281 1.00 66.62 157 THR A C 1
ATOM 1170 O O . THR A 1 157 ? -10.897 12.609 3.688 1.00 66.62 157 THR A O 1
ATOM 1173 N N . LEU A 1 158 ? -9.945 14.622 3.974 1.00 72.88 158 LEU A N 1
ATOM 1174 C CA . LEU A 1 158 ? -10.597 14.907 5.256 1.00 72.88 158 LEU A CA 1
ATOM 1175 C C . LEU A 1 158 ? -12.124 14.990 5.112 1.00 72.88 158 LEU A C 1
ATOM 1177 O O . LEU A 1 158 ? -12.837 14.351 5.877 1.00 72.88 158 LEU A O 1
ATOM 1181 N N . GLN A 1 159 ? -12.631 15.698 4.098 1.00 74.06 159 GLN A N 1
ATOM 1182 C CA . GLN A 1 159 ? -14.072 15.812 3.844 1.00 74.06 159 GLN A CA 1
ATOM 1183 C C . GLN A 1 159 ? -14.720 14.466 3.501 1.00 74.06 159 GLN A C 1
ATOM 1185 O O . GLN A 1 159 ? -15.806 14.163 3.996 1.00 74.06 159 GLN A O 1
ATOM 1190 N N . ALA A 1 160 ? -14.067 13.650 2.671 1.00 67.06 160 ALA A N 1
ATOM 1191 C CA . ALA A 1 160 ? -14.548 12.315 2.333 1.00 67.06 160 ALA A CA 1
ATOM 1192 C C . ALA A 1 160 ? -14.568 11.398 3.566 1.00 67.06 160 ALA A C 1
ATOM 1194 O O . ALA A 1 160 ? -15.519 10.636 3.765 1.00 67.06 160 ALA A O 1
ATOM 1195 N N . PHE A 1 161 ? -13.545 11.505 4.415 1.00 74.12 161 PHE A N 1
ATOM 1196 C CA . PHE A 1 161 ? -13.446 10.733 5.646 1.00 74.12 161 PHE A CA 1
ATOM 1197 C C . PHE A 1 161 ? -14.513 11.144 6.669 1.00 74.12 161 PHE A C 1
ATOM 1199 O O . PHE A 1 161 ? -15.204 10.275 7.200 1.00 74.12 161 PHE A O 1
ATOM 1206 N N . ASP A 1 162 ? -14.719 12.445 6.882 1.00 79.12 162 ASP A N 1
ATOM 1207 C CA . ASP A 1 162 ? -15.765 12.971 7.767 1.00 79.12 162 ASP A CA 1
ATOM 1208 C C . ASP A 1 162 ? -17.158 12.531 7.304 1.00 79.12 162 ASP A C 1
ATOM 1210 O O . ASP A 1 162 ? -17.933 11.979 8.087 1.00 79.12 162 ASP A O 1
ATOM 1214 N N . ALA A 1 163 ? -17.453 12.664 6.007 1.00 77.44 163 ALA A N 1
ATOM 1215 C CA . ALA A 1 163 ? -18.727 12.222 5.443 1.00 77.44 163 ALA A CA 1
ATOM 1216 C C . ALA A 1 163 ? -18.966 10.716 5.652 1.00 77.44 163 ALA A C 1
ATOM 1218 O O . ALA A 1 163 ? -20.091 10.288 5.930 1.00 77.44 163 ALA A O 1
ATOM 1219 N N . LYS A 1 164 ? -17.910 9.899 5.549 1.00 71.56 164 LYS A N 1
ATOM 1220 C CA . LYS A 1 164 ? -17.993 8.454 5.782 1.00 71.56 164 LYS A CA 1
ATOM 1221 C C . LYS A 1 164 ? -18.201 8.124 7.260 1.00 71.56 164 LYS A C 1
ATOM 1223 O O . LYS A 1 164 ? -19.022 7.258 7.564 1.00 71.56 164 LYS A O 1
ATOM 1228 N N . LEU A 1 165 ? -17.496 8.803 8.166 1.00 84.75 165 LEU A N 1
ATOM 1229 C CA . LEU A 1 165 ? -17.676 8.641 9.610 1.00 84.75 165 LEU A CA 1
ATOM 1230 C C . LEU A 1 165 ? -19.095 9.004 10.044 1.00 84.75 165 LEU A C 1
ATOM 1232 O O . LEU A 1 165 ? -19.692 8.285 10.844 1.00 84.75 165 LEU A O 1
ATOM 1236 N N . ASP A 1 166 ? -19.652 10.078 9.495 1.00 88.19 166 ASP A N 1
ATOM 1237 C CA . ASP A 1 166 ? -21.014 10.504 9.800 1.00 88.19 166 ASP A CA 1
ATOM 1238 C C . ASP A 1 166 ? -22.053 9.515 9.270 1.00 88.19 166 ASP A C 1
ATOM 1240 O O . ASP A 1 166 ? -23.009 9.184 9.975 1.00 88.19 166 ASP A O 1
ATOM 1244 N N . ALA A 1 167 ? -21.845 8.974 8.066 1.00 76.56 167 ALA A N 1
ATOM 1245 C CA . ALA A 1 167 ? -22.691 7.911 7.533 1.00 76.56 167 ALA A CA 1
ATOM 1246 C C . ALA A 1 167 ? -22.651 6.656 8.422 1.00 76.56 167 ALA A C 1
ATOM 1248 O O . ALA A 1 167 ? -23.702 6.102 8.743 1.00 76.56 167 ALA A O 1
ATOM 1249 N N . PHE A 1 168 ? -21.459 6.251 8.867 1.00 80.06 168 PHE A N 1
ATOM 1250 C CA . PHE A 1 168 ? -21.279 5.092 9.739 1.00 80.06 168 PHE A CA 1
ATOM 1251 C C . PHE A 1 168 ? -21.907 5.297 11.123 1.00 80.06 168 PHE A C 1
ATOM 1253 O O . PHE A 1 168 ? -22.615 4.419 11.608 1.00 80.06 168 PHE A O 1
ATOM 1260 N N . ARG A 1 169 ? -21.725 6.470 11.747 1.00 85.56 169 ARG A N 1
ATOM 1261 C CA . ARG A 1 169 ? -22.408 6.804 13.011 1.00 85.56 169 ARG A CA 1
ATOM 1262 C C . ARG A 1 169 ? -23.918 6.741 12.860 1.00 85.56 169 ARG A C 1
ATOM 1264 O O . ARG A 1 169 ? -24.587 6.149 13.694 1.00 85.56 169 ARG A O 1
ATOM 1271 N N . LYS A 1 170 ? -24.448 7.305 11.775 1.00 83.94 170 LYS A N 1
ATOM 1272 C CA . LYS A 1 170 ? -25.885 7.294 11.501 1.00 83.94 170 LYS A CA 1
ATOM 1273 C C . LYS A 1 170 ? -26.427 5.873 11.344 1.00 83.94 170 LYS A C 1
ATOM 1275 O O . LYS A 1 170 ? -27.530 5.592 11.804 1.00 83.94 170 LYS A O 1
ATOM 1280 N N . GLU A 1 171 ? -25.665 4.991 10.706 1.00 79.06 171 GLU A N 1
ATOM 1281 C CA . GLU A 1 171 ? -25.998 3.572 10.599 1.00 79.06 171 GLU A CA 1
ATOM 1282 C C . GLU A 1 171 ? -25.953 2.884 11.971 1.00 79.06 171 GLU A C 1
ATOM 1284 O O . GLU A 1 171 ? -26.928 2.249 12.364 1.00 79.06 171 GLU A O 1
ATOM 1289 N N . MET A 1 172 ? -24.889 3.081 12.753 1.00 82.31 172 MET A N 1
ATOM 1290 C CA . MET A 1 172 ? -24.791 2.545 14.114 1.00 82.31 172 MET A CA 1
ATOM 1291 C C . MET A 1 172 ? -25.944 2.996 15.014 1.00 82.31 172 MET A C 1
ATOM 1293 O O . MET A 1 172 ? -26.514 2.170 15.722 1.00 82.31 172 MET A O 1
ATOM 1297 N N . ASP A 1 173 ? -26.299 4.281 14.982 1.00 86.50 173 ASP A N 1
ATOM 1298 C CA . ASP A 1 173 ? -27.393 4.846 15.775 1.00 86.50 173 ASP A CA 1
ATOM 1299 C C . ASP A 1 173 ? -28.749 4.252 15.363 1.00 86.50 173 ASP A C 1
ATOM 1301 O O . ASP A 1 173 ? -29.599 3.990 16.215 1.00 86.50 173 ASP A O 1
ATOM 1305 N N . ALA A 1 174 ? -28.944 3.982 14.067 1.00 84.00 174 ALA A N 1
ATOM 1306 C CA . ALA A 1 174 ? -30.168 3.369 13.553 1.00 84.00 174 ALA A CA 1
ATOM 1307 C C . ALA A 1 174 ? -30.366 1.930 14.056 1.00 84.00 174 ALA A C 1
ATOM 1309 O O . ALA A 1 174 ? -31.495 1.538 14.342 1.00 84.00 174 ALA A O 1
ATOM 1310 N N . TRP A 1 175 ? -29.280 1.169 14.211 1.00 77.69 175 TRP A N 1
ATOM 1311 C CA . TRP A 1 175 ? -29.309 -0.224 14.675 1.00 77.69 175 TRP A CA 1
ATOM 1312 C C . TRP A 1 175 ? -28.988 -0.378 16.169 1.00 77.69 175 TRP A C 1
ATOM 1314 O O . TRP A 1 175 ? -28.993 -1.484 16.709 1.00 77.69 175 TRP A O 1
ATOM 1324 N N . GLN A 1 176 ? -28.752 0.728 16.880 1.00 73.75 176 GLN A N 1
ATOM 1325 C CA . GLN A 1 176 ? -28.287 0.724 18.269 1.00 73.75 176 GLN A CA 1
ATOM 1326 C C . GLN A 1 176 ? -29.274 0.062 19.243 1.00 73.75 176 GLN A C 1
ATOM 1328 O O . GLN A 1 176 ? -28.866 -0.398 20.309 1.00 73.75 176 GLN A O 1
ATOM 1333 N N . GLY A 1 177 ? -30.568 0.039 18.907 1.00 69.00 177 GLY A N 1
ATOM 1334 C CA . GLY A 1 177 ? -31.597 -0.676 19.666 1.00 69.00 177 GLY A CA 1
ATOM 1335 C C . GLY A 1 177 ? -31.528 -2.192 19.476 1.00 69.00 177 GLY A C 1
ATOM 1336 O O . GLY A 1 177 ? -31.602 -2.926 20.457 1.00 69.00 177 GLY A O 1
ATOM 1337 N N . ASP A 1 178 ? -31.307 -2.643 18.242 1.00 63.22 178 ASP A N 1
ATOM 1338 C CA . ASP A 1 178 ? -31.262 -4.063 17.872 1.00 63.22 178 ASP A CA 1
ATOM 1339 C C . ASP A 1 178 ? -29.943 -4.731 18.296 1.00 63.22 178 ASP A C 1
ATOM 1341 O O . ASP A 1 178 ? -29.903 -5.925 18.587 1.00 63.22 178 ASP A O 1
ATOM 1345 N N . CYS A 1 179 ? -28.859 -3.954 18.393 1.00 54.62 179 CYS A N 1
ATOM 1346 C CA . CYS A 1 179 ? -27.547 -4.429 18.836 1.00 54.62 179 CYS A CA 1
ATOM 1347 C C . CYS A 1 179 ? -27.373 -4.491 20.367 1.00 54.62 179 CYS A C 1
ATOM 1349 O O . CYS A 1 179 ? -26.349 -4.987 20.841 1.00 54.62 179 CYS A O 1
ATOM 1351 N N . LYS A 1 180 ? -28.330 -4.001 21.170 1.00 56.81 180 LYS A N 1
ATOM 1352 C CA . LYS A 1 180 ? -28.296 -4.148 22.637 1.00 56.81 180 LYS A CA 1
ATOM 1353 C C . LYS A 1 180 ? -28.826 -5.526 23.030 1.00 56.81 180 LYS A C 1
ATOM 1355 O O . LYS A 1 180 ? -29.980 -5.682 23.407 1.00 56.81 180 LYS A O 1
ATOM 1360 N N . VAL A 1 181 ? -27.956 -6.528 22.936 1.00 50.97 181 VAL A N 1
ATOM 1361 C CA . VAL A 1 181 ? -28.258 -7.941 23.237 1.00 50.97 181 VAL A CA 1
ATOM 1362 C C . VAL A 1 181 ? -28.095 -8.271 24.733 1.00 50.97 181 VAL A C 1
ATOM 1364 O O . VAL A 1 181 ? -27.567 -9.324 25.091 1.00 50.97 181 VAL A O 1
ATOM 1367 N N . SER A 1 182 ? -28.507 -7.357 25.617 1.00 59.25 182 SER A N 1
ATOM 1368 C CA . SER A 1 182 ? -28.454 -7.528 27.079 1.00 59.25 182 SER A CA 1
ATOM 1369 C C . SER A 1 182 ? -29.828 -7.396 27.711 1.00 59.25 182 SER A C 1
ATOM 1371 O O . SER A 1 182 ? -30.454 -6.343 27.445 1.00 59.25 182 SER A O 1
#

pLDDT: mean 73.58, std 10.54, range [49.84, 94.12]

Mean predicted aligned error: 15.28 Å